Protein AF-A0A938JT23-F1 (afdb_monomer)

Structure (mmCIF, N/CA/C/O backbone):
data_AF-A0A938JT23-F1
#
_entry.id   AF-A0A938JT23-F1
#
loop_
_atom_site.group_PDB
_atom_site.id
_atom_site.type_symbol
_atom_site.label_atom_id
_atom_site.label_alt_id
_atom_site.label_comp_id
_atom_site.label_asym_id
_atom_site.label_entity_id
_atom_site.label_seq_id
_atom_site.pdbx_PDB_ins_code
_atom_site.Cartn_x
_atom_site.Cartn_y
_atom_site.Cartn_z
_atom_site.occupancy
_atom_site.B_iso_or_equiv
_atom_site.auth_seq_id
_atom_site.auth_comp_id
_atom_site.auth_asym_id
_atom_site.auth_atom_id
_atom_site.pdbx_PDB_model_num
ATOM 1 N N . MET A 1 1 ? 16.462 3.794 1.450 1.00 53.19 1 MET A N 1
ATOM 2 C CA . MET A 1 1 ? 15.867 3.177 0.249 1.00 53.19 1 MET A CA 1
ATOM 3 C C . MET A 1 1 ? 14.558 2.512 0.637 1.00 53.19 1 MET A C 1
ATOM 5 O O . MET A 1 1 ? 14.543 1.811 1.646 1.00 53.19 1 MET A O 1
ATOM 9 N N . ARG A 1 2 ? 13.463 2.790 -0.079 1.00 72.38 2 ARG A N 1
ATOM 10 C CA . ARG A 1 2 ? 12.157 2.134 0.145 1.00 72.38 2 ARG A CA 1
ATOM 11 C C . ARG A 1 2 ? 12.205 0.693 -0.399 1.00 72.38 2 ARG A C 1
ATOM 13 O O . ARG A 1 2 ? 13.008 0.416 -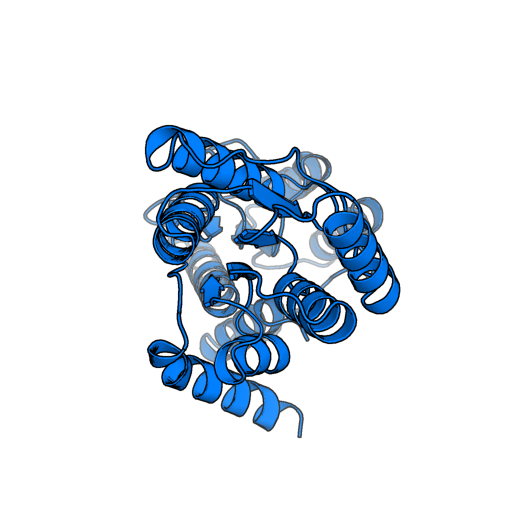1.285 1.00 72.38 2 ARG A O 1
ATOM 20 N N . LEU A 1 3 ? 11.354 -0.214 0.094 1.00 80.12 3 LEU A N 1
ATOM 21 C CA . LEU A 1 3 ? 11.338 -1.625 -0.350 1.00 80.12 3 LEU A CA 1
ATOM 22 C C . LEU A 1 3 ? 11.145 -1.770 -1.870 1.00 80.12 3 LEU A C 1
ATOM 24 O O . LEU A 1 3 ? 11.779 -2.615 -2.490 1.00 80.12 3 LEU A O 1
ATOM 28 N N . TRP A 1 4 ? 10.347 -0.889 -2.470 1.00 87.19 4 TRP A N 1
ATOM 29 C CA . TRP A 1 4 ? 10.061 -0.854 -3.907 1.00 87.19 4 TRP A CA 1
ATOM 30 C C . TRP A 1 4 ? 11.321 -0.594 -4.742 1.00 87.19 4 TRP A C 1
ATOM 32 O O . TRP A 1 4 ? 11.638 -1.309 -5.686 1.00 87.19 4 TRP A O 1
ATOM 42 N N . GLN A 1 5 ? 12.091 0.414 -4.325 1.00 89.81 5 GLN A N 1
ATOM 43 C CA . GLN A 1 5 ? 13.367 0.790 -4.932 1.00 89.81 5 GLN A CA 1
ATOM 44 C C . GLN A 1 5 ? 14.392 -0.342 -4.821 1.00 89.81 5 GLN A C 1
ATOM 46 O O . GLN A 1 5 ? 15.149 -0.583 -5.756 1.00 89.81 5 GLN A O 1
ATOM 51 N N . GLN A 1 6 ? 14.401 -1.047 -3.686 1.00 88.19 6 GLN A N 1
ATOM 52 C CA . GLN A 1 6 ? 15.286 -2.188 -3.485 1.00 88.19 6 GLN A CA 1
ATOM 53 C C . GLN A 1 6 ? 14.918 -3.354 -4.414 1.00 88.19 6 GLN A C 1
ATOM 55 O O . GLN A 1 6 ? 15.809 -3.890 -5.060 1.00 88.19 6 GLN A O 1
ATOM 60 N N . GLY A 1 7 ? 13.629 -3.696 -4.537 1.00 91.94 7 GLY A N 1
ATOM 61 C CA . GLY A 1 7 ? 13.166 -4.742 -5.458 1.00 91.94 7 GLY A CA 1
ATOM 62 C C . GLY A 1 7 ? 13.536 -4.443 -6.912 1.00 91.94 7 GLY A C 1
ATOM 63 O O . GLY A 1 7 ? 14.066 -5.307 -7.606 1.00 91.94 7 GLY A O 1
ATOM 64 N N . PHE A 1 8 ? 13.361 -3.188 -7.338 1.00 96.00 8 PHE A N 1
ATOM 65 C CA . PHE A 1 8 ? 13.799 -2.718 -8.654 1.00 96.00 8 PHE A CA 1
ATOM 66 C C . PHE A 1 8 ? 15.309 -2.922 -8.876 1.00 96.00 8 PHE A C 1
ATOM 68 O O . PHE A 1 8 ? 15.713 -3.546 -9.858 1.00 96.00 8 PHE A O 1
ATOM 75 N N . LEU A 1 9 ? 16.150 -2.422 -7.963 1.00 94.25 9 LEU A N 1
ATOM 76 C CA . LEU A 1 9 ? 17.608 -2.501 -8.110 1.00 94.25 9 LEU A CA 1
ATOM 77 C C . LEU A 1 9 ? 18.122 -3.940 -8.053 1.00 94.25 9 LEU A C 1
ATOM 79 O O . LEU A 1 9 ? 18.977 -4.316 -8.852 1.00 94.25 9 LEU A O 1
ATOM 83 N N . ASP A 1 10 ? 17.610 -4.747 -7.126 1.00 93.19 10 ASP A N 1
ATOM 84 C CA . ASP A 1 10 ? 18.042 -6.134 -6.970 1.00 93.19 10 ASP A CA 1
ATOM 85 C C . ASP A 1 10 ? 17.706 -6.957 -8.211 1.00 93.19 10 ASP A C 1
ATOM 87 O O . ASP A 1 10 ? 18.555 -7.716 -8.682 1.00 93.19 10 ASP A O 1
ATOM 91 N N . GLN A 1 11 ? 16.514 -6.765 -8.785 1.00 97.25 11 GLN A N 1
ATOM 92 C CA . GLN A 1 11 ? 16.144 -7.470 -10.007 1.00 97.25 11 GLN A CA 1
ATOM 93 C C . GLN A 1 11 ? 16.941 -6.987 -11.216 1.00 97.25 11 GLN A C 1
ATOM 95 O O . GLN A 1 11 ? 17.429 -7.810 -11.989 1.00 97.25 11 GLN A O 1
ATOM 100 N N . ALA A 1 12 ? 17.138 -5.675 -11.367 1.00 97.19 12 ALA A N 1
ATOM 101 C CA . ALA A 1 12 ? 17.944 -5.141 -12.461 1.00 97.19 12 ALA A CA 1
ATOM 102 C C . ALA A 1 12 ? 19.388 -5.676 -12.404 1.00 97.19 12 ALA A C 1
ATOM 104 O O . ALA A 1 12 ? 19.937 -6.120 -13.415 1.00 97.19 12 ALA A O 1
ATOM 105 N N . ASN A 1 13 ? 19.975 -5.732 -11.206 1.00 95.12 13 ASN A N 1
ATOM 106 C CA . ASN A 1 13 ? 21.294 -6.323 -10.989 1.00 95.12 13 ASN A CA 1
ATOM 107 C C . ASN A 1 13 ? 21.309 -7.829 -11.288 1.00 95.12 13 ASN A C 1
ATOM 109 O O . ASN A 1 13 ? 22.226 -8.309 -11.955 1.00 95.12 13 ASN A O 1
ATOM 113 N N . ALA A 1 14 ? 20.297 -8.576 -10.835 1.00 96.94 14 ALA A N 1
ATOM 114 C CA . ALA A 1 14 ? 20.190 -10.017 -11.071 1.00 96.94 14 ALA A CA 1
ATOM 115 C C . ALA A 1 14 ? 20.080 -10.367 -12.565 1.00 96.94 14 ALA A C 1
ATOM 117 O O . ALA A 1 14 ? 20.637 -11.374 -13.004 1.00 96.94 14 ALA A O 1
ATOM 118 N N . LEU A 1 15 ? 19.411 -9.519 -13.351 1.00 97.44 15 LEU A N 1
ATOM 119 C CA . LEU A 1 15 ? 19.297 -9.655 -14.807 1.00 97.44 15 LEU A CA 1
ATOM 120 C C . LEU A 1 15 ? 20.518 -9.112 -15.573 1.00 97.44 15 LEU A C 1
ATOM 122 O O . LEU A 1 15 ? 20.600 -9.275 -16.790 1.00 97.44 15 LEU A O 1
ATOM 126 N N . GLY A 1 16 ? 21.482 -8.496 -14.884 1.00 96.12 16 GLY A N 1
ATOM 127 C CA . GLY A 1 16 ? 22.732 -8.020 -15.478 1.00 96.12 16 GLY A CA 1
ATOM 128 C C . GLY A 1 16 ? 22.626 -6.682 -16.213 1.00 96.12 16 GLY A C 1
ATOM 129 O O . GLY A 1 16 ? 23.435 -6.420 -17.111 1.00 96.12 16 GLY A O 1
ATOM 130 N N . PHE A 1 17 ? 21.661 -5.826 -15.856 1.00 96.00 17 PHE A N 1
ATOM 131 C CA . PHE A 1 17 ? 21.623 -4.454 -16.366 1.00 96.00 17 PHE A CA 1
ATOM 132 C C . PHE A 1 17 ? 22.898 -3.704 -15.963 1.00 96.00 17 PHE A C 1
ATOM 134 O O . PHE A 1 17 ? 23.352 -3.772 -14.824 1.00 96.00 17 P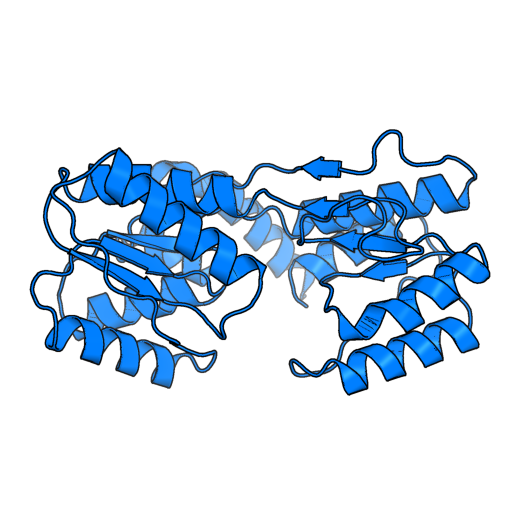HE A O 1
ATOM 141 N N . LYS A 1 18 ? 23.493 -2.978 -16.917 1.00 90.81 18 LYS A N 1
ATOM 142 C CA . LYS A 1 18 ? 24.726 -2.207 -16.678 1.00 90.81 18 LYS A CA 1
ATOM 143 C C . LYS A 1 18 ? 24.486 -0.975 -15.808 1.00 90.81 18 LYS A C 1
ATOM 145 O O . LYS A 1 18 ? 25.401 -0.532 -15.123 1.00 90.81 18 LYS A O 1
ATOM 150 N N . GLU A 1 19 ? 23.281 -0.423 -15.883 1.00 92.56 19 GLU A N 1
ATOM 151 C CA . GLU A 1 19 ? 22.845 0.748 -15.138 1.00 92.56 19 GLU A CA 1
ATOM 152 C C . GLU A 1 19 ? 21.356 0.606 -14.812 1.00 92.56 19 GLU A C 1
ATOM 154 O O . GLU A 1 19 ? 20.566 0.172 -15.651 1.00 92.56 19 GLU A O 1
ATOM 159 N N . ALA A 1 20 ? 20.989 0.963 -13.584 1.00 94.31 20 ALA A N 1
ATOM 160 C CA . ALA A 1 20 ? 19.616 1.046 -13.115 1.00 94.31 20 ALA A CA 1
ATOM 161 C C . ALA A 1 20 ? 19.510 2.262 -12.190 1.00 94.31 20 ALA A C 1
ATOM 163 O O . ALA A 1 20 ? 20.171 2.320 -11.152 1.00 94.31 20 ALA A O 1
ATOM 164 N N . THR A 1 21 ? 18.691 3.238 -12.577 1.00 93.25 21 THR A N 1
ATOM 165 C CA . THR A 1 21 ? 18.650 4.548 -11.918 1.00 93.25 21 THR A CA 1
ATOM 166 C C . THR A 1 21 ? 17.293 4.780 -11.281 1.00 93.25 21 THR A C 1
ATOM 168 O O . THR A 1 21 ? 16.256 4.640 -11.922 1.00 93.25 21 THR A O 1
ATOM 171 N N . ILE A 1 22 ? 17.305 5.179 -10.010 1.00 93.31 22 ILE A N 1
ATOM 172 C CA . ILE A 1 22 ? 16.114 5.662 -9.315 1.00 93.31 22 ILE A CA 1
ATOM 173 C C . ILE A 1 22 ? 16.057 7.177 -9.480 1.00 93.31 22 ILE A C 1
ATOM 175 O O . ILE A 1 22 ? 16.962 7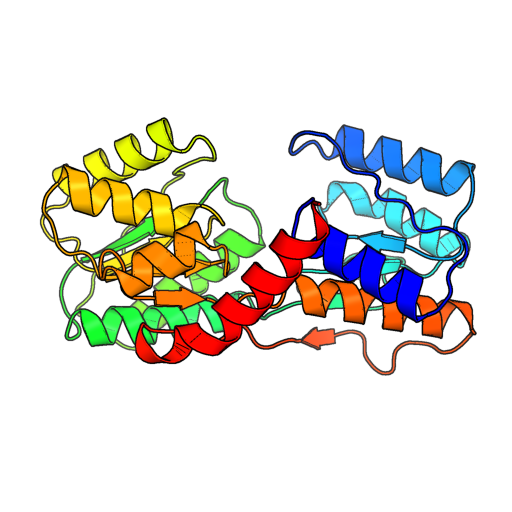.883 -9.038 1.00 93.31 22 ILE A O 1
ATOM 179 N N . ALA A 1 23 ? 14.961 7.675 -10.045 1.00 92.75 23 ALA A N 1
ATOM 180 C CA . ALA A 1 23 ? 14.626 9.091 -10.029 1.00 92.75 23 ALA A CA 1
ATOM 181 C C . ALA A 1 23 ? 13.311 9.280 -9.274 1.00 92.75 23 ALA A C 1
ATOM 183 O O . ALA A 1 23 ? 12.268 8.781 -9.684 1.00 92.75 23 ALA A O 1
ATOM 184 N N . SER A 1 24 ? 13.372 9.977 -8.145 1.00 90.69 24 SER A N 1
ATOM 185 C CA . SER A 1 24 ? 12.213 10.280 -7.312 1.00 90.69 24 SER A CA 1
ATOM 186 C C . SER A 1 24 ? 12.390 11.672 -6.722 1.00 90.69 24 SER A C 1
ATOM 188 O O . SER A 1 24 ? 13.511 12.007 -6.335 1.00 90.69 24 SER A O 1
ATOM 190 N N . PRO A 1 25 ? 11.320 12.472 -6.605 1.00 88.38 25 PRO A N 1
ATOM 191 C CA . PRO A 1 25 ? 11.349 13.631 -5.728 1.00 88.38 25 PRO A CA 1
ATOM 192 C C . PRO A 1 25 ? 11.541 13.191 -4.266 1.00 88.38 25 PRO A C 1
ATOM 194 O O . PRO A 1 25 ? 11.215 12.056 -3.897 1.00 88.38 25 PRO A O 1
ATOM 197 N N . ASP A 1 26 ? 12.058 14.101 -3.438 1.00 82.06 26 ASP A N 1
ATOM 198 C CA . ASP A 1 26 ? 12.247 13.875 -1.995 1.00 82.06 26 ASP A CA 1
ATOM 199 C C . ASP A 1 26 ? 10.908 13.813 -1.232 1.00 82.06 26 ASP A C 1
ATOM 201 O O . ASP A 1 26 ? 10.799 13.178 -0.183 1.00 82.06 26 ASP A O 1
ATOM 205 N N . GLU A 1 27 ? 9.875 14.448 -1.786 1.00 78.06 27 GLU A N 1
ATOM 206 C CA . GLU A 1 27 ? 8.510 14.537 -1.263 1.00 78.06 27 GLU A CA 1
ATOM 207 C C . GLU A 1 27 ? 7.486 14.207 -2.361 1.00 78.06 27 GLU A C 1
ATOM 209 O O . GLU A 1 27 ? 7.838 14.122 -3.537 1.00 78.06 27 GLU A O 1
ATOM 214 N N . ALA A 1 28 ? 6.217 14.009 -1.993 1.00 78.75 28 ALA A N 1
ATOM 215 C CA . ALA A 1 28 ? 5.151 13.753 -2.961 1.00 78.75 28 ALA A CA 1
ATOM 216 C C . ALA A 1 28 ? 4.891 15.000 -3.830 1.00 78.75 28 ALA A C 1
ATOM 218 O O . ALA A 1 28 ? 4.123 15.884 -3.460 1.00 78.75 28 ALA A O 1
ATOM 219 N N . ASP A 1 29 ? 5.556 15.066 -4.984 1.00 88.94 29 ASP A N 1
ATOM 220 C CA . ASP A 1 29 ? 5.485 16.180 -5.930 1.00 88.94 29 ASP A CA 1
ATOM 221 C C . ASP A 1 29 ? 5.499 15.651 -7.369 1.00 88.94 29 ASP A C 1
ATOM 223 O O . ASP A 1 29 ? 6.547 15.331 -7.941 1.00 88.94 29 ASP A O 1
ATOM 227 N N . TRP A 1 30 ? 4.310 15.579 -7.968 1.00 90.19 30 TRP A N 1
ATOM 228 C CA . TRP A 1 30 ? 4.130 15.083 -9.332 1.00 90.19 30 TRP A CA 1
ATOM 229 C C . TRP A 1 30 ? 4.719 16.012 -10.394 1.00 90.19 30 TRP A C 1
ATOM 231 O O . TRP A 1 30 ? 5.131 15.548 -11.452 1.00 90.19 30 TRP A O 1
ATOM 241 N N . THR A 1 31 ? 4.857 17.311 -10.111 1.00 93.81 31 THR A N 1
ATOM 242 C CA . THR A 1 31 ? 5.501 18.238 -11.056 1.00 93.81 31 THR A CA 1
ATOM 243 C C . THR A 1 31 ? 6.993 17.934 -11.155 1.00 93.81 31 THR A C 1
ATOM 245 O O . THR A 1 31 ? 7.544 17.854 -12.257 1.00 93.81 31 THR A O 1
ATOM 248 N N . LYS A 1 32 ? 7.651 17.707 -10.010 1.00 95.44 32 LYS A N 1
ATOM 249 C CA . LYS A 1 32 ? 9.050 17.259 -9.973 1.00 95.44 32 LYS A CA 1
ATOM 250 C C . LYS A 1 32 ? 9.208 15.861 -10.573 1.00 95.44 32 LYS A C 1
ATOM 252 O O . LYS A 1 32 ? 10.153 15.655 -11.330 1.00 95.44 32 LYS A O 1
ATOM 257 N N . ALA A 1 33 ? 8.296 14.927 -10.286 1.00 94.19 33 ALA A N 1
ATOM 258 C CA . ALA A 1 33 ? 8.322 13.582 -10.871 1.00 94.19 33 ALA A CA 1
ATOM 259 C C . ALA A 1 33 ? 8.268 13.628 -12.409 1.00 94.19 33 ALA A C 1
ATOM 261 O O . ALA A 1 33 ? 9.120 13.034 -13.073 1.00 94.19 33 ALA A O 1
ATOM 262 N N . ILE A 1 34 ? 7.359 14.431 -12.976 1.00 96.56 34 ILE A N 1
ATOM 263 C CA . ILE A 1 34 ? 7.264 14.639 -14.426 1.00 96.56 34 ILE A CA 1
ATOM 264 C C . ILE A 1 34 ? 8.565 15.228 -14.980 1.00 96.56 34 ILE A C 1
ATOM 266 O O . ILE A 1 34 ? 9.086 14.730 -15.974 1.00 96.56 34 ILE A O 1
ATOM 270 N N . ALA A 1 35 ? 9.137 16.250 -14.333 1.00 97.06 35 ALA A N 1
ATOM 271 C CA . ALA A 1 35 ? 10.390 16.859 -14.785 1.00 97.06 35 ALA A CA 1
ATOM 272 C C . ALA A 1 35 ? 11.572 15.870 -14.778 1.00 97.06 35 ALA A C 1
ATOM 274 O O . ALA A 1 35 ? 12.377 15.860 -15.713 1.00 97.06 35 ALA A O 1
ATOM 275 N N . LEU A 1 36 ? 11.664 15.014 -13.755 1.00 96.50 36 LEU A N 1
ATOM 276 C CA . LEU A 1 36 ? 12.654 13.936 -13.690 1.00 96.50 36 LEU A CA 1
ATOM 277 C C . LEU A 1 36 ? 12.456 12.928 -14.830 1.00 96.50 36 LEU A C 1
ATOM 279 O O . L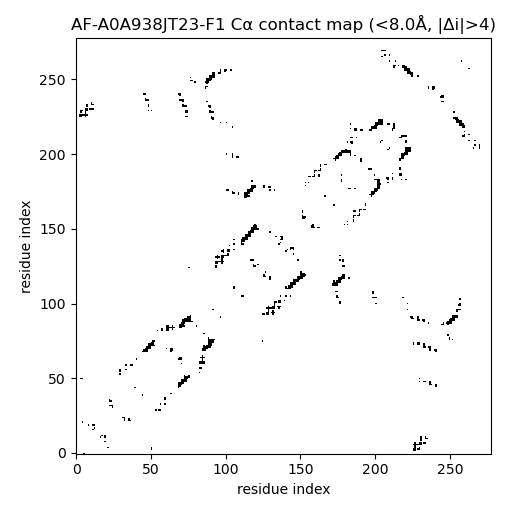EU A 1 36 ? 13.426 12.540 -15.482 1.00 96.50 36 LEU A O 1
ATOM 283 N N . GLY A 1 37 ? 11.208 12.550 -15.110 1.00 96.38 37 GLY A N 1
ATOM 284 C CA . GLY A 1 37 ? 10.872 11.658 -16.215 1.00 96.38 37 GLY A CA 1
ATOM 285 C C . GLY A 1 37 ? 11.176 12.250 -17.595 1.00 96.38 37 GLY A C 1
ATOM 286 O O . GLY A 1 37 ? 11.726 11.552 -18.444 1.00 96.38 37 GLY A O 1
ATOM 287 N N . GLU A 1 38 ? 10.903 13.539 -17.822 1.00 97.62 38 GLU A N 1
ATOM 288 C CA . GLU A 1 38 ? 11.286 14.235 -19.064 1.00 97.62 38 GLU A CA 1
ATOM 289 C C . GLU A 1 38 ? 12.810 14.250 -19.246 1.00 97.62 38 GLU A C 1
ATOM 291 O O . GLU A 1 38 ? 13.305 14.060 -20.359 1.00 97.62 38 GLU A O 1
ATOM 296 N N . ASN A 1 39 ? 13.568 14.421 -18.157 1.00 97.25 39 ASN A N 1
ATOM 297 C CA . ASN A 1 39 ? 15.023 14.336 -18.206 1.00 97.25 39 ASN A CA 1
ATOM 298 C C . ASN A 1 39 ? 15.495 12.921 -18.577 1.00 97.25 39 ASN A C 1
ATOM 300 O O . ASN A 1 39 ? 16.320 12.789 -19.476 1.00 97.25 39 ASN A O 1
ATOM 304 N N . ILE A 1 4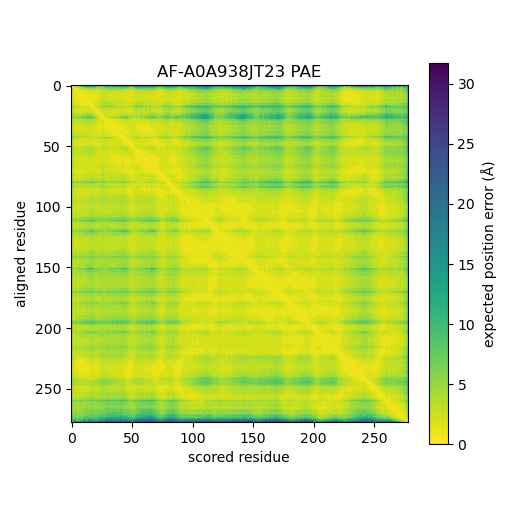0 ? 14.925 11.870 -17.972 1.00 96.38 40 ILE A N 1
ATOM 305 C CA . ILE A 1 40 ? 15.217 10.470 -18.339 1.00 96.38 40 ILE A CA 1
ATOM 306 C C . ILE A 1 40 ? 14.899 10.213 -19.818 1.00 96.38 40 ILE A C 1
ATOM 308 O O . ILE A 1 40 ? 15.696 9.617 -20.540 1.00 96.38 40 ILE A O 1
ATOM 312 N N . LEU A 1 41 ? 13.754 10.697 -20.304 1.00 96.50 41 LEU A N 1
ATOM 313 C CA . LEU A 1 41 ? 13.352 10.559 -21.704 1.00 96.50 41 LEU A CA 1
ATOM 314 C C . LEU A 1 41 ? 14.314 11.274 -22.672 1.00 96.50 41 LEU A C 1
ATOM 316 O O . LEU A 1 41 ? 14.455 10.855 -23.830 1.00 96.50 41 LEU A O 1
ATOM 320 N N . ALA A 1 42 ? 14.927 12.373 -22.226 1.00 96.94 42 ALA A N 1
ATOM 321 C CA . ALA A 1 42 ? 15.904 13.145 -22.985 1.00 96.94 42 ALA A CA 1
ATOM 322 C C . ALA A 1 42 ? 17.298 12.499 -22.977 1.00 96.94 42 ALA A C 1
ATOM 324 O O . ALA A 1 42 ? 17.955 12.489 -24.018 1.00 96.94 42 ALA A O 1
ATOM 325 N N . THR A 1 43 ? 17.737 11.944 -21.842 1.00 94.44 43 THR A N 1
ATOM 326 C CA . THR A 1 43 ? 19.033 11.252 -21.716 1.00 94.44 43 THR A CA 1
ATOM 327 C C . THR A 1 43 ? 19.012 9.833 -22.279 1.00 94.44 43 THR A C 1
ATOM 329 O O . THR A 1 43 ? 20.059 9.319 -22.660 1.00 94.44 43 THR A O 1
ATOM 332 N N . GLY A 1 44 ? 17.826 9.232 -22.388 1.00 93.19 44 GLY A N 1
ATOM 333 C CA . GLY A 1 44 ? 17.611 7.881 -22.893 1.00 93.19 44 GLY A CA 1
ATOM 334 C C . GLY A 1 44 ? 17.525 6.840 -21.776 1.00 93.19 44 GLY A C 1
ATOM 335 O O . GLY A 1 44 ? 18.214 6.929 -20.765 1.00 93.19 44 GLY A O 1
ATOM 336 N N . THR A 1 45 ? 16.660 5.849 -21.986 1.00 96.50 45 THR A N 1
ATOM 337 C CA . THR A 1 45 ? 16.557 4.610 -21.206 1.00 96.50 45 THR A CA 1
ATOM 338 C C . THR A 1 45 ? 15.986 3.525 -22.115 1.00 96.50 45 THR A C 1
ATOM 340 O O . THR A 1 45 ? 15.228 3.836 -23.038 1.00 96.50 45 THR A O 1
ATOM 343 N N . ASP A 1 46 ? 16.323 2.267 -21.848 1.00 97.00 46 ASP A N 1
ATOM 344 C CA . ASP A 1 46 ? 15.766 1.122 -22.573 1.00 97.00 46 ASP A CA 1
ATOM 345 C C . ASP A 1 46 ? 14.376 0.732 -22.050 1.00 97.00 46 ASP A C 1
ATOM 347 O O . ASP A 1 46 ? 13.592 0.124 -22.769 1.00 97.00 46 ASP A O 1
ATOM 351 N N . GLY A 1 47 ? 14.038 1.107 -20.814 1.00 97.12 47 GLY A N 1
ATOM 352 C CA . GLY A 1 47 ? 12.761 0.777 -20.187 1.00 97.12 47 GLY A CA 1
ATOM 353 C C . GLY A 1 47 ? 12.453 1.639 -18.967 1.00 97.12 47 GLY A C 1
ATOM 354 O O . GLY A 1 47 ? 13.327 2.333 -18.440 1.00 97.12 47 GLY A O 1
ATOM 355 N N . LEU A 1 48 ? 11.194 1.612 -18.529 1.00 97.50 48 LEU A N 1
ATOM 356 C CA . LEU A 1 48 ? 10.700 2.420 -17.417 1.00 97.50 48 LEU A CA 1
ATOM 357 C C . LEU A 1 48 ? 9.852 1.577 -16.457 1.00 97.50 48 LEU A C 1
ATOM 359 O O . LEU A 1 48 ? 8.867 0.961 -16.859 1.00 97.50 48 LEU A O 1
ATOM 363 N N . VAL A 1 49 ? 10.197 1.612 -15.170 1.00 97.62 49 VAL A N 1
ATOM 364 C CA . VAL A 1 49 ? 9.321 1.151 -14.086 1.00 97.62 49 VAL A CA 1
ATOM 365 C C . VAL A 1 49 ? 8.834 2.375 -13.319 1.00 97.62 49 VAL A C 1
ATOM 367 O O . VAL A 1 49 ? 9.634 3.127 -12.764 1.00 97.62 49 VAL A O 1
ATOM 370 N N . LEU A 1 50 ? 7.521 2.574 -13.294 1.00 95.56 50 LEU A N 1
ATOM 371 C CA . LEU A 1 50 ? 6.855 3.610 -12.507 1.00 95.56 50 LEU A CA 1
ATOM 372 C C . LEU A 1 50 ? 6.447 2.992 -11.173 1.00 95.56 50 LEU A C 1
ATOM 374 O O . LEU A 1 50 ? 5.594 2.111 -11.153 1.00 95.56 50 LEU A O 1
ATOM 378 N N . GLY A 1 51 ? 7.050 3.417 -10.061 1.00 91.94 51 GLY A N 1
ATOM 379 C CA . GLY A 1 51 ? 6.738 2.813 -8.758 1.00 91.94 51 GLY A CA 1
ATOM 380 C C . GLY A 1 51 ? 5.359 3.179 -8.199 1.00 91.94 51 GLY A C 1
ATOM 381 O O . GLY A 1 51 ? 4.820 2.483 -7.349 1.00 91.94 51 GLY A O 1
ATOM 382 N N . PHE A 1 52 ? 4.792 4.276 -8.686 1.00 89.69 52 PHE A N 1
ATOM 383 C CA . PHE A 1 52 ? 3.411 4.706 -8.497 1.00 89.69 52 PHE A CA 1
ATOM 384 C C . PHE A 1 52 ? 3.016 5.499 -9.748 1.00 89.69 52 PHE A C 1
ATOM 386 O O . PHE A 1 52 ? 3.891 5.819 -10.557 1.00 89.69 52 PHE A O 1
ATOM 393 N N . VAL A 1 53 ? 1.736 5.834 -9.911 1.00 91.50 53 VAL A N 1
ATOM 394 C CA . VAL A 1 53 ? 1.303 6.689 -11.020 1.00 91.50 53 VAL A CA 1
ATOM 395 C C . VAL A 1 53 ? 0.205 7.668 -10.612 1.00 91.50 53 VAL A C 1
ATOM 397 O O . VAL A 1 53 ? -0.703 7.320 -9.855 1.00 91.50 53 VAL A O 1
ATOM 400 N N . ASP A 1 54 ? 0.270 8.881 -11.156 1.00 90.44 54 ASP A N 1
ATOM 401 C CA . ASP A 1 54 ? -0.759 9.916 -11.047 1.00 90.44 54 ASP A CA 1
ATOM 402 C C . ASP A 1 54 ? -1.331 10.287 -12.430 1.00 90.44 54 ASP A C 1
ATOM 404 O O . ASP A 1 54 ? -0.617 10.238 -13.435 1.00 90.44 54 ASP A O 1
ATOM 408 N N . PRO A 1 55 ? -2.625 10.648 -12.557 1.00 91.69 55 PRO A N 1
ATOM 409 C CA . PRO A 1 55 ? -3.208 11.041 -13.840 1.00 91.69 55 PRO A CA 1
ATOM 410 C C . PRO A 1 55 ? -2.476 12.171 -14.581 1.00 91.69 55 PRO A C 1
ATOM 412 O O . PRO A 1 55 ? -2.579 12.236 -15.808 1.00 91.69 55 PRO A O 1
ATOM 415 N N . SER A 1 56 ? -1.743 13.038 -13.877 1.00 93.62 56 SER A N 1
ATOM 416 C CA . SER A 1 56 ? -0.925 14.100 -14.479 1.00 93.62 56 SER A CA 1
ATOM 417 C C . SER A 1 56 ? 0.263 13.577 -15.299 1.00 93.62 56 SER A C 1
ATOM 419 O O . SER A 1 56 ? 0.737 14.275 -16.193 1.00 93.62 56 SER A O 1
ATOM 421 N N . GLU A 1 57 ? 0.705 12.337 -15.079 1.00 94.56 57 GLU A N 1
ATOM 422 C CA . GLU A 1 57 ? 1.855 11.739 -15.772 1.00 94.56 57 GLU A CA 1
ATOM 423 C C . GLU A 1 57 ? 1.489 11.113 -17.130 1.00 94.56 57 GLU A C 1
ATOM 425 O O . GLU A 1 57 ? 2.370 10.665 -17.866 1.00 94.56 57 GLU A O 1
ATOM 430 N N . LYS A 1 58 ? 0.202 11.094 -17.512 1.00 96.19 58 LYS A N 1
ATOM 431 C CA . LYS A 1 58 ? -0.283 10.436 -18.744 1.00 96.19 58 LYS A CA 1
ATOM 432 C C . LYS A 1 58 ? 0.448 10.882 -20.007 1.00 96.19 58 LYS A C 1
ATOM 434 O O . LYS A 1 58 ? 0.820 10.038 -20.821 1.00 96.19 58 LYS A O 1
ATOM 439 N N . ASP A 1 59 ? 0.668 12.185 -20.164 1.00 97.06 59 ASP A N 1
ATOM 440 C CA . ASP A 1 59 ? 1.343 12.727 -21.346 1.00 97.06 59 ASP A CA 1
ATOM 441 C C . ASP A 1 59 ? 2.821 12.330 -21.388 1.00 97.06 59 ASP A C 1
ATOM 443 O O . ASP A 1 59 ? 3.338 11.985 -22.451 1.00 97.06 59 ASP A O 1
ATOM 447 N N . LEU A 1 60 ? 3.497 12.323 -20.235 1.00 97.50 60 LEU A N 1
ATOM 448 C CA . LEU A 1 60 ? 4.880 11.868 -20.122 1.00 97.50 60 LEU A CA 1
ATOM 449 C C . LEU A 1 60 ? 4.995 10.387 -20.501 1.00 97.50 60 LEU A C 1
ATOM 451 O O . LEU A 1 60 ? 5.810 10.027 -21.351 1.00 97.50 60 LEU A O 1
ATOM 455 N N . ILE A 1 61 ? 4.152 9.536 -19.913 1.00 97.75 61 ILE A N 1
ATOM 456 C CA . ILE A 1 61 ? 4.166 8.087 -20.159 1.00 97.75 61 ILE A CA 1
ATOM 457 C C . ILE A 1 61 ? 3.881 7.787 -21.634 1.00 97.75 61 ILE A C 1
ATOM 459 O O . ILE A 1 61 ? 4.564 6.962 -22.249 1.00 97.75 61 ILE A O 1
ATOM 463 N N . LYS A 1 62 ? 2.955 8.534 -22.248 1.00 97.81 62 LYS A N 1
ATOM 464 C CA . LYS A 1 62 ? 2.691 8.431 -23.684 1.00 97.81 62 LYS A CA 1
ATOM 465 C C . LYS A 1 62 ? 3.943 8.713 -24.514 1.00 97.81 62 LYS A C 1
ATOM 467 O O . LYS A 1 62 ? 4.194 7.987 -25.471 1.00 97.81 62 LYS A O 1
ATOM 472 N N . LYS A 1 63 ? 4.748 9.723 -24.164 1.00 98.19 63 LYS A N 1
ATOM 473 C CA . LYS A 1 63 ? 5.986 10.034 -24.902 1.00 98.19 63 LYS A CA 1
ATOM 474 C C . LYS A 1 63 ? 7.016 8.901 -24.838 1.00 98.19 63 LYS A C 1
ATOM 476 O O . LYS A 1 63 ? 7.710 8.682 -25.828 1.00 98.19 63 LYS A O 1
ATOM 481 N N . PHE A 1 64 ? 7.120 8.182 -23.716 1.00 98.00 64 PHE A N 1
ATOM 482 C CA . PHE A 1 64 ? 7.948 6.970 -23.638 1.00 98.00 64 PHE A CA 1
ATOM 483 C C . PHE A 1 64 ? 7.438 5.900 -24.610 1.00 98.00 64 PHE A C 1
ATOM 485 O O . PHE A 1 64 ? 8.208 5.404 -25.436 1.00 98.00 64 PHE A O 1
ATOM 492 N N . GLY A 1 65 ? 6.129 5.632 -24.590 1.00 96.94 65 GLY A N 1
ATOM 493 C CA . GLY A 1 65 ? 5.488 4.692 -25.511 1.00 96.94 65 GLY A CA 1
ATOM 494 C C . GLY A 1 65 ? 5.657 5.069 -26.989 1.00 96.94 65 GLY A C 1
ATOM 495 O O . GLY A 1 65 ? 5.985 4.210 -27.803 1.00 96.94 65 GLY A O 1
ATOM 496 N N . ASP A 1 66 ? 5.521 6.352 -27.341 1.00 97.56 66 ASP A N 1
ATOM 497 C CA . ASP A 1 66 ? 5.715 6.859 -28.711 1.00 97.56 66 ASP A CA 1
ATOM 498 C C . ASP A 1 66 ? 7.161 6.668 -29.214 1.00 97.56 66 ASP A C 1
ATOM 500 O O . ASP A 1 66 ? 7.391 6.575 -30.421 1.00 97.56 66 ASP A O 1
ATOM 504 N N . LYS A 1 67 ? 8.142 6.593 -28.302 1.00 97.56 67 LYS A N 1
ATOM 505 C CA . LYS A 1 67 ? 9.542 6.251 -28.609 1.00 97.56 67 LYS A CA 1
ATOM 506 C C . LYS A 1 67 ? 9.822 4.743 -28.597 1.00 97.56 67 LYS A C 1
ATOM 508 O O . LYS A 1 67 ? 10.961 4.350 -28.832 1.00 97.56 67 LYS A O 1
ATOM 513 N N . GLY A 1 68 ? 8.818 3.908 -28.332 1.00 96.62 68 GLY A N 1
ATOM 514 C CA . GLY A 1 68 ? 8.978 2.459 -28.214 1.00 96.62 68 GLY A CA 1
ATOM 515 C C . GLY A 1 68 ? 9.654 2.012 -26.916 1.00 96.62 68 GLY A C 1
ATOM 516 O O . GLY A 1 68 ? 10.145 0.889 -26.862 1.00 96.62 68 GLY A O 1
ATOM 517 N N . ILE A 1 69 ? 9.694 2.865 -25.885 1.00 98.12 69 ILE A N 1
ATOM 518 C CA . ILE A 1 69 ? 10.256 2.512 -24.577 1.00 98.12 69 ILE A CA 1
ATOM 519 C C . ILE A 1 69 ? 9.152 1.846 -23.739 1.00 98.12 69 ILE A C 1
ATOM 521 O O . ILE A 1 69 ? 8.151 2.505 -23.438 1.00 98.12 69 ILE A O 1
ATOM 525 N N . PRO A 1 70 ? 9.294 0.563 -23.356 1.00 97.81 70 PRO A N 1
ATOM 526 C CA . PRO A 1 70 ? 8.303 -0.128 -22.543 1.00 97.81 70 PRO A CA 1
ATOM 527 C C . PRO A 1 70 ? 8.215 0.467 -21.134 1.00 97.81 70 PRO A C 1
ATOM 529 O O . PRO A 1 70 ? 9.234 0.646 -20.461 1.00 97.81 70 PRO A O 1
ATOM 532 N N . ALA A 1 71 ? 6.988 0.724 -20.676 1.00 97.94 71 ALA A N 1
ATOM 533 C CA . ALA A 1 71 ? 6.703 1.207 -19.330 1.00 97.94 71 ALA A CA 1
ATOM 534 C C . ALA A 1 71 ? 5.792 0.237 -18.563 1.00 97.94 71 ALA A C 1
ATOM 536 O O . ALA A 1 71 ? 4.728 -0.143 -19.058 1.00 97.94 71 ALA A O 1
ATOM 537 N N . VAL A 1 72 ? 6.183 -0.132 -17.344 1.00 98.38 72 VAL A N 1
ATOM 538 C CA . VAL A 1 72 ? 5.372 -0.948 -16.425 1.00 98.38 72 VAL A CA 1
ATOM 539 C C . VAL A 1 72 ? 5.120 -0.171 -15.142 1.00 98.38 72 VAL A C 1
ATOM 541 O O . VAL A 1 72 ? 6.019 0.491 -14.623 1.00 98.38 72 VAL A O 1
ATOM 544 N N . VAL A 1 73 ? 3.892 -0.245 -14.634 1.00 97.44 73 VAL A N 1
ATOM 545 C CA . VAL A 1 73 ? 3.500 0.402 -13.375 1.00 97.44 73 VAL A CA 1
ATOM 546 C C . VAL A 1 73 ? 3.510 -0.620 -12.240 1.00 97.44 73 VAL A C 1
ATOM 548 O O . VAL A 1 73 ? 2.879 -1.669 -12.336 1.00 97.44 73 VAL A O 1
ATOM 551 N N . GLY A 1 74 ? 4.233 -0.316 -11.169 1.00 95.81 74 GLY A N 1
ATOM 552 C CA . GLY A 1 74 ? 4.192 -1.040 -9.905 1.00 95.81 74 GLY A CA 1
ATOM 553 C C . GLY A 1 74 ? 3.087 -0.514 -8.987 1.00 95.81 74 GLY A C 1
ATOM 554 O O . GLY A 1 74 ? 2.643 0.626 -9.132 1.00 95.81 74 GLY A O 1
ATOM 555 N N . HIS A 1 75 ? 2.674 -1.333 -8.017 1.00 93.88 75 HIS A N 1
ATOM 556 C CA . HIS A 1 75 ? 1.860 -0.963 -6.848 1.00 93.88 75 HIS A CA 1
ATOM 557 C C . HIS A 1 75 ? 0.402 -0.525 -7.102 1.00 93.88 75 HIS A C 1
ATOM 559 O O . HIS A 1 75 ? -0.436 -0.613 -6.205 1.00 93.88 75 HIS A O 1
ATOM 565 N N . VAL A 1 76 ? 0.060 -0.083 -8.313 1.00 94.31 76 VAL A N 1
ATOM 566 C CA . VAL A 1 76 ? -1.275 0.414 -8.672 1.00 94.31 76 VAL A CA 1
ATOM 567 C C . VAL A 1 76 ? -1.908 -0.492 -9.728 1.00 94.31 76 VAL A C 1
ATOM 569 O O . VAL A 1 76 ? -1.348 -0.685 -10.806 1.00 94.31 76 VAL A O 1
ATOM 572 N N . GLN A 1 77 ? -3.100 -1.029 -9.445 1.00 94.94 77 GLN A N 1
ATOM 573 C CA . GLN A 1 77 ? -3.902 -1.727 -10.456 1.00 94.94 77 GLN A CA 1
ATOM 574 C C . GLN A 1 77 ? -4.462 -0.723 -11.466 1.00 94.94 77 GLN A C 1
ATOM 576 O O . GLN A 1 77 ? -5.073 0.274 -11.081 1.00 94.94 77 GLN A O 1
ATOM 581 N N . LEU A 1 78 ? -4.310 -1.022 -12.755 1.00 95.12 78 LEU A N 1
ATOM 582 C CA . LEU A 1 78 ? -4.743 -0.153 -13.849 1.00 95.12 78 LEU A CA 1
ATOM 583 C C . LEU A 1 78 ? -5.717 -0.862 -14.782 1.00 95.12 78 LEU A C 1
ATOM 585 O O . LEU A 1 78 ? -5.731 -2.090 -14.894 1.00 95.12 78 LEU A O 1
ATOM 589 N N . LYS A 1 79 ? -6.492 -0.080 -15.533 1.00 94.06 79 LYS A N 1
ATOM 590 C CA . LYS A 1 79 ? -7.233 -0.588 -16.693 1.00 94.06 79 LYS A CA 1
ATOM 591 C C . LYS A 1 79 ? -6.389 -0.467 -17.968 1.00 94.06 79 LYS A C 1
ATOM 593 O O . LYS A 1 79 ? -5.623 0.489 -18.110 1.00 94.06 79 LYS A O 1
ATOM 598 N N . PRO A 1 80 ? -6.573 -1.369 -18.949 1.00 90.94 80 PRO A N 1
ATOM 599 C CA . PRO A 1 80 ? -5.969 -1.198 -20.265 1.00 90.94 80 PRO A CA 1
ATOM 600 C C . PRO A 1 80 ? -6.298 0.179 -20.859 1.00 90.94 80 PRO A C 1
ATOM 602 O O . PRO A 1 80 ? -7.444 0.629 -20.796 1.00 90.94 80 PRO A O 1
ATOM 605 N N . ASN A 1 81 ? -5.299 0.831 -21.459 1.00 88.56 81 ASN A N 1
ATOM 606 C CA . ASN A 1 81 ? -5.375 2.174 -22.057 1.00 88.56 81 ASN A CA 1
ATOM 607 C C . ASN A 1 81 ? -5.662 3.337 -21.088 1.00 88.56 81 ASN A C 1
ATOM 609 O O . ASN A 1 81 ? -5.843 4.466 -21.543 1.00 88.56 81 ASN A O 1
ATOM 613 N N . GLU A 1 82 ? -5.684 3.108 -19.773 1.00 94.75 82 GLU A N 1
ATOM 614 C CA . GLU A 1 82 ? -5.834 4.192 -18.795 1.00 94.75 82 GLU A CA 1
ATOM 615 C C . GLU A 1 82 ? -4.649 5.170 -18.833 1.00 94.75 82 GLU A C 1
ATOM 617 O O . GLU A 1 82 ? -4.844 6.389 -18.738 1.00 94.75 82 GLU A O 1
ATOM 622 N N . TYR A 1 83 ? -3.454 4.616 -19.055 1.00 95.88 83 TYR A N 1
ATOM 623 C CA . TYR A 1 83 ? -2.189 5.309 -19.280 1.00 95.88 83 TYR A CA 1
ATOM 624 C C . TYR A 1 83 ? -1.582 4.835 -20.611 1.00 95.88 83 TYR A C 1
ATOM 626 O O . TYR A 1 83 ? -1.009 3.744 -20.672 1.00 95.88 83 TYR A O 1
ATOM 634 N N . PRO A 1 84 ? -1.728 5.608 -21.703 1.00 94.06 84 PRO A N 1
ATOM 635 C CA . PRO A 1 84 ? -1.153 5.251 -22.997 1.00 94.06 84 PRO A CA 1
ATOM 636 C C . PRO A 1 84 ? 0.369 5.095 -22.899 1.00 94.06 84 PRO A C 1
ATOM 638 O O . PRO A 1 84 ? 1.039 6.000 -22.420 1.00 94.06 84 PRO A O 1
ATOM 641 N N . GLY A 1 85 ? 0.910 3.964 -23.357 1.00 93.50 85 GLY A N 1
ATOM 642 C CA . GLY A 1 85 ? 2.342 3.641 -23.264 1.00 93.50 85 GLY A CA 1
ATOM 643 C C . GLY A 1 85 ? 2.701 2.663 -22.141 1.00 93.50 85 GLY A C 1
ATOM 644 O O . GLY A 1 85 ? 3.762 2.046 -22.203 1.00 93.50 85 GLY A O 1
ATOM 645 N N . VAL A 1 86 ? 1.806 2.445 -21.169 1.00 97.81 86 VAL A N 1
ATOM 646 C CA . VAL A 1 86 ? 1.961 1.363 -20.186 1.00 97.81 86 VAL A CA 1
ATOM 647 C C . VAL A 1 86 ? 1.619 0.028 -20.837 1.00 97.81 86 VAL A C 1
ATOM 649 O O . VAL A 1 86 ? 0.534 -0.132 -21.400 1.00 97.81 86 VAL A O 1
ATOM 652 N N . ILE A 1 87 ? 2.534 -0.936 -20.746 1.00 97.56 87 ILE A N 1
ATOM 653 C CA . ILE A 1 87 ? 2.378 -2.267 -21.356 1.00 97.56 87 ILE A CA 1
ATOM 654 C C . ILE A 1 87 ? 1.812 -3.307 -20.383 1.00 97.56 87 ILE A C 1
ATOM 656 O O . ILE A 1 87 ? 1.200 -4.277 -20.821 1.00 97.56 87 ILE A O 1
ATOM 660 N N . ALA A 1 88 ? 1.999 -3.101 -19.080 1.00 98.25 88 ALA A N 1
ATOM 661 C CA . ALA A 1 88 ? 1.472 -3.939 -18.009 1.00 98.25 88 ALA A CA 1
ATOM 662 C C . ALA A 1 88 ? 1.554 -3.205 -16.661 1.00 98.25 88 ALA A C 1
ATOM 664 O O . ALA A 1 88 ? 2.234 -2.182 -16.539 1.00 98.25 88 ALA A O 1
ATOM 665 N N . TYR A 1 89 ? 0.909 -3.762 -15.640 1.00 98.12 89 TYR A N 1
ATOM 666 C CA . TYR A 1 89 ? 1.166 -3.425 -14.244 1.00 98.12 89 TYR A CA 1
ATOM 667 C C . TYR A 1 89 ? 1.552 -4.673 -13.437 1.00 98.12 89 TYR A C 1
ATOM 669 O O . TYR A 1 89 ? 1.213 -5.794 -13.830 1.00 98.12 89 TYR A O 1
ATOM 677 N N . ALA A 1 90 ? 2.219 -4.459 -12.301 1.00 98.06 90 ALA A N 1
ATOM 678 C CA . ALA A 1 90 ? 2.460 -5.448 -11.251 1.00 98.06 90 ALA A CA 1
ATOM 679 C C . ALA A 1 90 ? 2.054 -4.854 -9.890 1.00 98.06 90 ALA A C 1
ATOM 681 O O . ALA A 1 90 ? 2.682 -3.909 -9.414 1.00 98.06 90 ALA A O 1
ATOM 682 N N . ALA A 1 91 ? 0.973 -5.351 -9.288 1.00 96.81 91 ALA A N 1
ATOM 683 C CA . ALA A 1 91 ? 0.376 -4.733 -8.099 1.00 96.81 91 ALA A CA 1
ATOM 684 C C . ALA A 1 91 ? -0.454 -5.728 -7.281 1.00 96.81 91 ALA A C 1
ATOM 686 O O . ALA A 1 91 ? -0.926 -6.729 -7.807 1.00 96.81 91 ALA A O 1
ATOM 687 N N . PHE A 1 92 ? -0.720 -5.439 -6.014 1.00 95.56 92 PHE A N 1
ATOM 688 C CA . PHE A 1 92 ? -1.737 -6.133 -5.238 1.00 95.56 92 PHE A CA 1
ATOM 689 C C . PHE A 1 92 ? -3.129 -5.544 -5.481 1.00 95.56 92 PHE A C 1
ATOM 691 O O . PHE A 1 92 ? -3.304 -4.401 -5.902 1.00 95.56 92 PHE A O 1
ATOM 698 N N . SER A 1 93 ? -4.162 -6.310 -5.127 1.00 96.88 93 SER A N 1
ATOM 699 C CA . SER A 1 93 ? -5.535 -5.806 -5.136 1.00 96.88 93 SER A CA 1
ATOM 700 C C . SER A 1 93 ? -5.873 -5.048 -3.852 1.00 96.88 93 SER A C 1
ATOM 702 O O . SER A 1 93 ? -6.138 -5.652 -2.810 1.00 96.88 93 SER A O 1
ATOM 704 N N . ALA A 1 94 ? -5.934 -3.718 -3.946 1.00 96.56 94 ALA A N 1
ATOM 705 C CA . ALA A 1 94 ? -6.360 -2.823 -2.865 1.00 96.56 94 ALA A CA 1
ATOM 706 C C . ALA A 1 94 ? -7.732 -3.201 -2.290 1.00 96.56 94 ALA A C 1
ATOM 708 O O . ALA A 1 94 ? -7.927 -3.236 -1.073 1.00 96.56 94 ALA A O 1
ATOM 709 N N . SER A 1 95 ? -8.673 -3.571 -3.162 1.00 97.19 95 SER A N 1
ATOM 710 C CA . SER A 1 95 ? -9.993 -4.027 -2.731 1.00 97.19 95 SER A CA 1
ATOM 711 C C . SER A 1 95 ? -9.942 -5.356 -1.974 1.00 97.19 95 SER A C 1
ATOM 713 O O . SER A 1 95 ? -10.635 -5.512 -0.969 1.00 97.19 95 SER A O 1
ATOM 715 N N . SER A 1 96 ? -9.112 -6.302 -2.420 1.00 97.56 96 SER A N 1
ATOM 716 C CA . SER A 1 96 ? -8.966 -7.596 -1.740 1.00 97.56 96 SER A CA 1
ATOM 717 C C . SER A 1 96 ? -8.294 -7.440 -0.376 1.00 97.56 96 SER A C 1
ATOM 719 O O . SER A 1 96 ? -8.757 -8.039 0.593 1.00 97.56 96 SER A O 1
ATOM 721 N N . TRP A 1 97 ? -7.267 -6.586 -0.273 1.00 96.69 97 TRP A N 1
ATOM 722 C CA . TRP A 1 97 ? -6.667 -6.205 1.010 1.00 96.69 97 TRP A CA 1
ATOM 723 C C . TRP A 1 97 ? -7.723 -5.610 1.950 1.00 96.69 97 TRP A C 1
ATOM 725 O O . TRP A 1 97 ? -7.908 -6.127 3.053 1.00 96.69 97 TRP A O 1
ATOM 735 N N . GLY A 1 98 ? -8.445 -4.567 1.525 1.00 98.62 98 GLY A N 1
ATOM 736 C CA . GLY A 1 98 ? -9.442 -3.906 2.374 1.00 98.62 98 GLY A CA 1
ATOM 737 C C . GLY A 1 98 ? -10.534 -4.862 2.863 1.00 98.62 98 GLY A C 1
ATOM 738 O O . GLY A 1 98 ? -10.881 -4.856 4.045 1.00 98.62 98 GLY A O 1
ATOM 739 N N . ALA A 1 99 ? -11.027 -5.742 1.988 1.00 98.81 99 ALA A N 1
ATOM 740 C CA . ALA A 1 99 ? -12.019 -6.749 2.357 1.00 98.81 99 ALA A CA 1
ATOM 741 C C . ALA A 1 99 ? -11.469 -7.779 3.362 1.00 98.81 99 ALA A C 1
ATOM 743 O O . ALA A 1 99 ? -12.113 -8.052 4.375 1.00 98.81 99 ALA A O 1
ATOM 744 N N . ALA A 1 100 ? -10.263 -8.304 3.134 1.00 98.75 100 ALA A N 1
ATOM 745 C CA . ALA A 1 100 ? -9.639 -9.258 4.049 1.00 98.75 100 ALA A CA 1
ATOM 746 C C . ALA A 1 100 ? -9.331 -8.627 5.421 1.00 98.75 100 ALA A C 1
ATOM 748 O O . ALA A 1 100 ? -9.499 -9.274 6.456 1.00 98.75 100 ALA A O 1
ATOM 749 N N . ALA A 1 101 ? -8.935 -7.349 5.445 1.00 98.81 101 ALA A N 1
ATOM 750 C CA . ALA A 1 101 ? -8.761 -6.595 6.682 1.00 98.81 101 ALA A CA 1
ATOM 751 C C . ALA A 1 101 ? -10.089 -6.449 7.444 1.00 98.81 101 ALA A C 1
ATOM 753 O O . ALA A 1 101 ? -10.110 -6.637 8.659 1.00 98.81 101 ALA A O 1
ATOM 754 N N . ALA A 1 102 ? -11.201 -6.177 6.751 1.00 98.88 102 ALA A N 1
ATOM 755 C CA . ALA A 1 102 ? -12.522 -6.106 7.378 1.00 98.88 102 ALA A CA 1
ATOM 756 C C . ALA A 1 102 ? -12.948 -7.445 7.988 1.00 98.88 102 ALA A C 1
ATOM 758 O O . ALA A 1 102 ? -13.449 -7.459 9.109 1.00 98.88 102 ALA A O 1
ATOM 759 N N . ASP A 1 103 ? -12.693 -8.562 7.302 1.00 98.88 103 ASP A N 1
ATOM 760 C CA . ASP A 1 103 ? -12.964 -9.898 7.842 1.00 98.88 103 ASP A CA 1
ATOM 761 C C . ASP A 1 103 ? -12.160 -10.173 9.118 1.00 98.88 103 ASP A C 1
ATOM 763 O O . ASP A 1 103 ? -12.714 -10.627 10.121 1.00 98.88 103 ASP A O 1
ATOM 767 N N . ALA A 1 104 ? -10.861 -9.868 9.121 1.00 98.81 104 ALA A N 1
ATOM 768 C CA . ALA A 1 104 ? -10.014 -10.079 10.291 1.00 98.81 104 ALA A CA 1
ATOM 769 C C . ALA A 1 104 ? -10.416 -9.177 11.474 1.00 98.81 104 ALA A C 1
ATOM 771 O O . ALA A 1 104 ? -10.569 -9.663 12.597 1.00 98.81 104 ALA A O 1
ATOM 772 N N . VAL A 1 105 ? -10.633 -7.882 11.222 1.00 98.88 105 VAL A N 1
ATOM 773 C CA . VAL A 1 105 ? -11.022 -6.906 12.252 1.00 98.88 105 VAL A CA 1
ATOM 774 C C . VAL A 1 105 ? -12.418 -7.207 12.799 1.00 98.88 105 VAL A C 1
ATOM 776 O O . VAL A 1 105 ? -12.586 -7.275 14.015 1.00 98.88 105 VAL A O 1
ATOM 779 N N . GLY A 1 106 ? -13.407 -7.448 11.936 1.00 98.81 106 GLY A N 1
ATOM 780 C CA . GLY A 1 106 ? -14.784 -7.725 12.350 1.00 98.81 106 GLY A CA 1
ATOM 781 C C . GLY A 1 106 ? -14.901 -8.989 13.203 1.00 98.81 106 GLY A C 1
ATOM 782 O O . GLY A 1 106 ? -15.581 -8.982 14.234 1.00 98.81 106 GLY A O 1
ATOM 783 N N . ASN A 1 107 ? -14.159 -10.045 12.848 1.00 98.69 107 ASN A N 1
ATOM 784 C CA . ASN A 1 107 ? -14.069 -11.260 13.660 1.00 98.69 107 ASN A CA 1
ATOM 785 C C . ASN A 1 107 ? -13.410 -10.998 15.022 1.00 98.69 107 ASN A C 1
ATOM 787 O O . ASN A 1 107 ? -13.926 -11.456 16.042 1.00 98.69 107 ASN A O 1
ATOM 791 N N . ALA A 1 108 ? -12.313 -10.234 15.064 1.00 98.50 108 ALA A N 1
ATOM 792 C CA . ALA A 1 108 ? -11.639 -9.885 16.316 1.00 98.50 108 ALA A CA 1
ATOM 793 C C . ALA A 1 108 ? -12.525 -9.029 17.242 1.00 98.50 108 ALA A C 1
ATOM 795 O O . ALA A 1 108 ? -12.507 -9.209 18.456 1.00 98.50 108 ALA A O 1
ATOM 796 N N . MET A 1 109 ? -13.366 -8.163 16.668 1.00 98.44 109 MET A N 1
ATOM 797 C CA . MET A 1 109 ? -14.370 -7.375 17.395 1.00 98.44 109 MET A CA 1
ATOM 798 C C . MET A 1 109 ? -15.573 -8.208 17.879 1.00 98.44 109 MET A C 1
ATOM 800 O O . MET A 1 109 ? -16.442 -7.689 18.584 1.00 98.44 109 MET A O 1
ATOM 804 N N . GLY A 1 110 ? -15.674 -9.484 17.491 1.00 98.12 110 GLY A N 1
ATOM 805 C CA . GLY A 1 110 ? -16.848 -10.314 17.765 1.00 98.12 110 GLY A CA 1
ATOM 806 C C . GLY A 1 110 ? -18.114 -9.810 17.063 1.00 98.12 110 GLY A C 1
ATOM 807 O O . GLY A 1 110 ? -19.214 -10.010 17.578 1.00 98.12 110 GLY A O 1
ATOM 808 N N . GLY A 1 111 ? -17.956 -9.119 15.928 1.00 97.81 111 GLY A N 1
ATOM 809 C CA . GLY A 1 111 ? -19.049 -8.658 15.073 1.00 97.81 111 GLY A CA 1
ATOM 810 C C . GLY A 1 111 ? -19.851 -7.459 15.582 1.00 97.81 111 GLY A C 1
ATOM 811 O O . GLY A 1 111 ? -20.927 -7.218 15.052 1.00 97.81 111 GLY A O 1
ATOM 812 N N . LYS A 1 112 ? -19.371 -6.704 16.581 1.00 96.75 112 LYS A N 1
ATOM 813 C CA . LYS A 1 112 ? -20.089 -5.547 17.152 1.00 96.75 112 LYS A CA 1
ATOM 814 C C . LYS A 1 112 ? -19.162 -4.391 17.528 1.00 96.75 112 LYS A C 1
ATOM 816 O O . LYS A 1 112 ? -18.001 -4.609 17.866 1.00 96.75 112 LYS A O 1
ATOM 821 N N . GLY A 1 113 ? -19.707 -3.176 17.569 1.00 96.50 113 GLY A N 1
ATOM 822 C CA . GLY A 1 113 ? -19.006 -1.971 18.032 1.00 96.50 113 GLY A CA 1
ATOM 823 C C . GLY A 1 113 ? -18.805 -0.951 16.916 1.00 96.50 113 GLY A C 1
ATOM 824 O O . GLY A 1 113 ? -19.591 -0.903 15.972 1.00 96.50 113 GLY A O 1
ATOM 825 N N . THR A 1 114 ? -17.753 -0.141 17.017 1.00 98.81 114 THR A N 1
ATOM 826 C CA . THR A 1 114 ? -17.420 0.860 15.996 1.00 98.81 114 THR A CA 1
ATOM 827 C C . THR A 1 114 ? -16.018 0.609 15.443 1.00 98.81 114 THR A C 1
ATOM 829 O O . THR A 1 114 ? -15.084 0.311 16.191 1.00 98.81 114 THR A O 1
ATOM 832 N N . ALA A 1 115 ? -15.873 0.717 14.123 1.00 98.88 115 ALA A N 1
ATOM 833 C CA . ALA A 1 115 ? -14.602 0.611 13.420 1.00 98.88 115 ALA A CA 1
ATOM 834 C C . ALA A 1 115 ? -14.195 1.968 12.834 1.00 98.88 115 ALA A C 1
ATOM 836 O O . ALA A 1 115 ? -15.007 2.658 12.215 1.00 98.88 115 ALA A O 1
ATOM 837 N N . ALA A 1 116 ? -12.936 2.351 13.021 1.00 98.88 116 ALA A N 1
ATOM 838 C CA . ALA A 1 116 ? -12.365 3.567 12.454 1.00 98.88 116 ALA A CA 1
ATOM 839 C C . ALA A 1 116 ? -11.592 3.286 11.157 1.00 98.88 116 ALA A C 1
ATOM 841 O O . ALA A 1 116 ? -11.109 2.178 10.929 1.00 98.88 116 ALA A O 1
ATOM 842 N N . VAL A 1 117 ? -11.461 4.312 10.318 1.00 98.88 117 VAL A N 1
ATOM 843 C CA . VAL A 1 117 ? -10.683 4.264 9.077 1.00 98.88 117 VAL A CA 1
ATOM 844 C C . VAL A 1 117 ? -9.773 5.489 9.047 1.00 98.88 117 VAL A C 1
ATOM 846 O O . VAL A 1 117 ? -10.259 6.610 9.216 1.00 98.88 117 VAL A O 1
ATOM 849 N N . SER A 1 118 ? -8.472 5.294 8.847 1.00 98.69 118 SER A N 1
ATOM 850 C CA . SER A 1 118 ? -7.518 6.391 8.669 1.00 98.69 118 SER A CA 1
ATOM 851 C C . SER A 1 118 ? -6.677 6.220 7.405 1.00 98.69 118 SER A C 1
ATOM 853 O O . SER A 1 118 ? -6.365 5.106 6.983 1.00 98.69 118 SER A O 1
ATOM 855 N N . GLN A 1 119 ? -6.358 7.347 6.777 1.00 98.25 119 GLN A N 1
ATOM 856 C CA . GLN A 1 119 ? -5.632 7.432 5.513 1.00 98.25 119 GLN A CA 1
ATOM 857 C C . GLN A 1 119 ? -4.526 8.481 5.609 1.00 98.25 119 GLN A C 1
ATOM 859 O O . GLN A 1 119 ? -4.665 9.463 6.344 1.00 98.25 119 GLN A O 1
ATOM 864 N N . GLY A 1 120 ? -3.441 8.288 4.864 1.00 93.62 120 GLY A N 1
ATOM 865 C CA . GLY A 1 120 ? -2.296 9.189 4.885 1.00 93.62 120 GLY A CA 1
ATOM 866 C C . GLY A 1 120 ? -2.624 10.510 4.204 1.00 93.62 120 GLY A C 1
ATOM 867 O O . GLY A 1 120 ? -2.371 11.569 4.772 1.00 93.62 120 GLY A O 1
ATOM 868 N N . GLY A 1 121 ? -3.231 10.445 3.016 1.00 91.69 121 GLY A N 1
ATOM 869 C CA . GLY A 1 121 ? -3.506 11.639 2.212 1.00 91.69 121 GLY A CA 1
ATOM 870 C C . GLY A 1 121 ? -4.576 11.486 1.132 1.00 91.69 121 GLY A C 1
ATOM 871 O O . GLY A 1 121 ? -4.598 12.306 0.220 1.00 91.69 121 GLY A O 1
ATOM 872 N N . PHE A 1 122 ? -5.436 10.461 1.208 1.00 93.38 122 PHE A N 1
ATOM 873 C CA . PHE A 1 122 ? -6.547 10.235 0.268 1.00 93.38 122 PHE A CA 1
ATOM 874 C C . PHE A 1 122 ? -6.096 10.078 -1.189 1.00 93.38 122 PHE A C 1
ATOM 876 O O . PHE A 1 122 ? -6.456 10.858 -2.072 1.00 93.38 122 PHE A O 1
ATOM 883 N N . ASN A 1 123 ? -5.271 9.062 -1.443 1.00 90.00 123 ASN A N 1
ATOM 884 C CA . ASN A 1 123 ? -4.931 8.655 -2.808 1.00 90.00 123 ASN A CA 1
ATOM 885 C C . ASN A 1 123 ? -5.775 7.458 -3.273 1.00 90.00 123 ASN A C 1
ATOM 887 O O . ASN A 1 123 ? -6.411 6.776 -2.473 1.00 90.00 123 ASN A O 1
ATOM 891 N N . ALA A 1 124 ? -5.724 7.156 -4.572 1.00 90.56 124 ALA A N 1
ATOM 892 C CA . ALA A 1 124 ? -6.553 6.121 -5.188 1.00 90.56 124 ALA A CA 1
ATOM 893 C C . ALA A 1 124 ? -6.410 4.725 -4.547 1.00 90.56 124 ALA A C 1
ATOM 895 O O . ALA A 1 124 ? -7.402 4.002 -4.441 1.00 90.56 124 ALA A O 1
ATOM 896 N N . VAL A 1 125 ? -5.204 4.342 -4.111 1.00 93.44 125 VAL A N 1
ATOM 897 C CA . VAL A 1 125 ? -4.969 3.048 -3.449 1.00 93.44 125 VAL A CA 1
ATOM 898 C C . VAL A 1 125 ? -5.579 3.062 -2.051 1.00 93.44 125 VAL A C 1
ATOM 900 O O . VAL A 1 125 ? -6.340 2.159 -1.708 1.00 93.44 125 VAL A O 1
ATOM 903 N N . GLU A 1 126 ? -5.302 4.101 -1.262 1.00 95.94 126 GLU A N 1
ATOM 904 C CA . GLU A 1 126 ? -5.861 4.261 0.084 1.00 95.94 126 GLU A CA 1
ATOM 905 C C . GLU A 1 126 ? -7.398 4.297 0.059 1.00 95.94 126 GLU A C 1
ATOM 907 O O . GLU A 1 126 ? -8.053 3.576 0.815 1.00 95.94 126 GLU A O 1
ATOM 912 N N . ASP A 1 127 ? -7.977 5.066 -0.864 1.00 97.00 127 ASP A N 1
ATOM 913 C CA . ASP A 1 127 ? -9.423 5.199 -1.035 1.00 97.00 127 ASP A CA 1
ATOM 914 C C . ASP A 1 127 ? -10.066 3.858 -1.402 1.00 97.00 127 ASP A C 1
ATOM 916 O O . ASP A 1 127 ? -11.119 3.497 -0.868 1.00 97.00 127 ASP A O 1
ATOM 920 N N . ALA A 1 128 ? -9.424 3.080 -2.281 1.00 97.56 128 ALA A N 1
ATOM 921 C CA . ALA A 1 128 ? -9.908 1.760 -2.671 1.00 97.56 128 ALA A CA 1
ATOM 922 C C . ALA A 1 128 ? -9.915 0.771 -1.494 1.00 97.56 128 ALA A C 1
ATOM 924 O O . ALA A 1 128 ? -10.849 -0.027 -1.364 1.00 97.56 128 ALA A O 1
ATOM 925 N N . VAL A 1 129 ? -8.914 0.838 -0.614 1.00 98.56 129 VAL A N 1
ATOM 926 C CA . VAL A 1 129 ? -8.828 0.000 0.595 1.00 98.56 129 VAL A CA 1
ATOM 927 C C . VAL A 1 129 ? -9.890 0.413 1.601 1.00 98.56 129 VAL A C 1
ATOM 929 O O . VAL A 1 129 ? -10.643 -0.439 2.075 1.00 98.56 129 VAL A O 1
ATOM 932 N N . ALA A 1 130 ? -9.991 1.711 1.893 1.00 98.75 130 ALA A N 1
ATOM 933 C CA . ALA A 1 130 ? -10.975 2.271 2.813 1.00 98.75 130 ALA A CA 1
ATOM 934 C C . ALA A 1 130 ? -12.410 1.939 2.375 1.00 98.75 130 ALA A C 1
ATOM 936 O O . ALA A 1 130 ? -13.236 1.501 3.187 1.00 98.75 130 ALA A O 1
ATOM 937 N N . ALA A 1 131 ? -12.702 2.077 1.078 1.00 98.75 131 ALA A N 1
ATOM 938 C CA . ALA A 1 131 ? -13.996 1.733 0.501 1.00 98.75 131 ALA A CA 1
ATOM 939 C C . ALA A 1 131 ? -14.284 0.228 0.591 1.00 98.75 131 ALA A C 1
ATOM 941 O O . ALA A 1 131 ? -15.384 -0.160 0.991 1.00 98.75 131 ALA A O 1
ATOM 942 N N . ALA A 1 132 ? -13.309 -0.626 0.262 1.00 98.81 132 ALA A N 1
ATOM 943 C CA . ALA A 1 132 ? -13.485 -2.075 0.320 1.00 98.81 132 ALA A CA 1
ATOM 944 C C . ALA A 1 132 ? -13.641 -2.594 1.753 1.00 98.81 132 ALA A C 1
ATOM 946 O O . ALA A 1 132 ? -14.518 -3.423 2.000 1.00 98.81 132 ALA A O 1
ATOM 947 N N . PHE A 1 133 ? -12.867 -2.059 2.701 1.00 98.94 133 PHE A N 1
ATOM 948 C CA . PHE A 1 133 ? -13.020 -2.341 4.126 1.00 98.94 133 PHE A CA 1
ATOM 949 C C . PHE A 1 133 ? -14.422 -1.965 4.606 1.00 98.94 133 PHE A C 1
ATOM 951 O O . PHE A 1 133 ? -15.136 -2.797 5.160 1.00 98.94 133 PHE A O 1
ATOM 958 N N . THR A 1 134 ? -14.854 -0.733 4.321 1.00 98.88 134 THR A N 1
ATOM 959 C CA . THR A 1 134 ? -16.175 -0.231 4.727 1.00 98.88 134 THR A CA 1
ATOM 960 C C . THR A 1 134 ? -17.300 -1.074 4.132 1.00 98.88 134 THR A C 1
ATOM 962 O O . THR A 1 134 ? -18.210 -1.492 4.848 1.00 98.88 134 THR A O 1
ATOM 965 N N . LYS A 1 135 ? -17.232 -1.367 2.826 1.00 98.88 135 LYS A N 1
ATOM 966 C CA . LYS A 1 135 ? -18.220 -2.203 2.135 1.00 98.88 135 LYS A CA 1
ATOM 967 C C . LYS A 1 135 ? -18.290 -3.593 2.759 1.00 98.88 135 LYS A C 1
ATOM 969 O O . LYS A 1 135 ? -19.379 -4.043 3.104 1.00 98.88 135 LYS A O 1
ATOM 974 N N . ARG A 1 136 ? -17.144 -4.259 2.927 1.00 98.81 136 ARG A N 1
ATOM 975 C CA . ARG A 1 136 ? -17.097 -5.622 3.461 1.00 98.81 136 ARG A CA 1
ATOM 976 C C . ARG A 1 136 ? -17.568 -5.683 4.911 1.00 98.81 136 ARG A C 1
ATOM 978 O O . ARG A 1 136 ? -18.315 -6.595 5.252 1.00 98.81 136 ARG A O 1
ATOM 985 N N . MET A 1 137 ? -17.200 -4.699 5.731 1.00 98.81 137 MET A N 1
ATOM 986 C CA . MET A 1 137 ? -17.657 -4.608 7.116 1.00 98.81 137 MET A CA 1
ATOM 987 C C . MET A 1 137 ? -19.183 -4.478 7.189 1.00 98.81 137 MET A C 1
ATOM 989 O O . MET A 1 137 ? -19.820 -5.242 7.902 1.00 98.81 137 MET A O 1
ATOM 993 N N . ASN A 1 138 ? -19.780 -3.597 6.380 1.00 98.56 138 ASN A N 1
ATOM 994 C CA . ASN A 1 138 ? -21.237 -3.428 6.332 1.00 98.56 138 ASN A CA 1
ATOM 995 C C . ASN A 1 138 ? -21.976 -4.690 5.840 1.00 98.56 138 ASN A C 1
ATOM 997 O O . ASN A 1 138 ? -23.110 -4.932 6.243 1.00 98.56 138 ASN A O 1
ATOM 1001 N N . GLU A 1 139 ? -21.358 -5.478 4.955 1.00 98.50 139 GLU A N 1
ATOM 1002 C CA . GLU A 1 139 ? -21.945 -6.708 4.405 1.00 98.50 139 GLU A CA 1
ATOM 1003 C C . GLU A 1 139 ? -21.850 -7.899 5.368 1.00 98.50 139 GLU A C 1
ATOM 1005 O O . GLU A 1 139 ? -22.809 -8.660 5.494 1.00 98.50 139 GLU A O 1
ATOM 1010 N N . ALA A 1 140 ? -20.700 -8.090 6.020 1.00 98.62 140 ALA A N 1
ATOM 1011 C CA . ALA A 1 140 ? -20.430 -9.263 6.856 1.00 98.62 140 ALA A CA 1
ATOM 1012 C C . ALA A 1 140 ? -20.685 -9.036 8.353 1.00 98.62 140 ALA A C 1
ATOM 1014 O O . ALA A 1 140 ? -20.966 -9.994 9.072 1.00 98.62 140 ALA A O 1
ATOM 1015 N N . PHE A 1 141 ? -20.612 -7.788 8.820 1.00 98.50 141 PHE A N 1
ATOM 1016 C CA . PHE A 1 141 ? -20.733 -7.412 10.229 1.00 98.50 141 PHE A CA 1
ATOM 1017 C C . PHE A 1 141 ? -21.662 -6.194 10.384 1.00 98.50 141 PHE A C 1
ATOM 1019 O O . PHE A 1 141 ? -21.216 -5.116 10.776 1.00 98.50 141 PHE A O 1
ATOM 1026 N N . PRO A 1 142 ? -22.966 -6.335 10.082 1.00 98.06 142 PRO A N 1
ATOM 1027 C CA . PRO A 1 142 ? -23.906 -5.209 10.044 1.00 98.06 142 PRO A CA 1
ATOM 1028 C C . PRO A 1 142 ? -24.096 -4.490 11.394 1.00 98.06 142 PRO A C 1
ATOM 1030 O O . PRO A 1 142 ? -24.559 -3.352 11.413 1.00 98.06 142 PRO A O 1
ATOM 1033 N N . ASP A 1 143 ? -23.715 -5.124 12.509 1.00 98.25 143 ASP A N 1
ATOM 1034 C CA . ASP A 1 143 ? -23.740 -4.536 13.857 1.00 98.25 143 ASP A CA 1
ATOM 1035 C C . ASP A 1 143 ? -22.453 -3.752 14.203 1.00 98.25 143 ASP A C 1
ATOM 1037 O O . ASP A 1 143 ? -22.310 -3.231 15.317 1.00 98.25 143 ASP A O 1
ATOM 1041 N N . ILE A 1 144 ? -21.507 -3.651 13.261 1.00 98.75 144 ILE A N 1
ATOM 1042 C CA . ILE A 1 144 ? -20.342 -2.769 13.348 1.00 98.75 144 ILE A CA 1
ATOM 1043 C C . ILE A 1 144 ? -20.628 -1.478 12.585 1.00 98.75 144 ILE A C 1
ATOM 1045 O O . ILE A 1 144 ? -20.823 -1.470 11.371 1.00 98.75 144 ILE A O 1
ATOM 1049 N N . LYS A 1 145 ? -20.570 -0.347 13.287 1.00 98.75 145 LYS A N 1
ATOM 1050 C CA . LYS A 1 145 ? -20.620 0.976 12.662 1.00 98.75 145 LYS A CA 1
ATOM 1051 C C . LYS A 1 145 ? -19.233 1.362 12.155 1.00 98.75 145 LYS A C 1
ATOM 1053 O O . LYS A 1 145 ? -18.313 1.526 12.949 1.00 98.75 145 LYS A O 1
ATOM 1058 N N . VAL A 1 146 ? -19.082 1.597 10.857 1.00 98.81 146 VAL A N 1
ATOM 1059 C CA . VAL A 1 146 ? -17.830 2.133 10.295 1.00 98.81 146 VAL A CA 1
ATOM 1060 C C . VAL A 1 146 ? -17.877 3.662 10.268 1.00 98.81 146 VAL A C 1
ATOM 1062 O O . VAL A 1 146 ? -18.824 4.257 9.746 1.00 98.81 146 VAL A O 1
ATOM 1065 N N . LEU A 1 147 ? -16.875 4.318 10.856 1.00 98.81 147 LEU A N 1
ATOM 1066 C CA . LEU A 1 147 ? -16.717 5.771 10.783 1.00 98.81 147 LEU A CA 1
ATOM 1067 C C . LEU A 1 147 ? -16.240 6.197 9.392 1.00 98.81 147 LEU A C 1
ATOM 1069 O O . LEU A 1 147 ? -15.618 5.429 8.663 1.00 98.81 147 LEU A O 1
ATOM 1073 N N . LYS A 1 148 ? -16.507 7.456 9.031 1.00 98.38 148 LYS A N 1
ATOM 1074 C CA . LYS A 1 148 ? -15.924 8.029 7.815 1.00 98.38 148 LYS A CA 1
ATOM 1075 C C . LYS A 1 148 ? -14.394 8.072 7.940 1.00 98.38 148 LYS A C 1
ATOM 1077 O O . LYS A 1 148 ? -13.916 8.345 9.045 1.00 98.38 148 LYS A O 1
ATOM 1082 N N . PRO A 1 149 ? -13.656 7.869 6.837 1.00 98.50 149 PRO A N 1
ATOM 1083 C CA . PRO A 1 149 ? -12.208 7.991 6.856 1.00 98.50 149 PRO A CA 1
ATOM 1084 C C . PRO A 1 149 ? -11.737 9.373 7.313 1.00 98.50 149 PRO A C 1
ATOM 1086 O O . PRO A 1 149 ? -12.362 10.388 6.990 1.00 98.50 149 PRO A O 1
ATOM 1089 N N . ILE A 1 150 ? -10.631 9.398 8.054 1.00 98.38 150 ILE A N 1
ATOM 1090 C CA . ILE A 1 150 ? -9.932 10.623 8.457 1.00 98.38 150 ILE A CA 1
ATOM 1091 C C . ILE A 1 150 ? -8.513 10.659 7.889 1.00 98.38 150 ILE A C 1
ATOM 1093 O O . ILE A 1 150 ? -7.892 9.617 7.692 1.00 98.38 150 ILE A O 1
ATOM 1097 N N . GLU A 1 151 ? -7.980 11.862 7.694 1.00 97.62 151 GLU A N 1
ATOM 1098 C CA . GLU A 1 151 ? -6.575 12.053 7.330 1.00 97.62 151 GLU A CA 1
ATOM 1099 C C . GLU A 1 151 ? -5.681 12.031 8.576 1.00 97.62 151 GLU A C 1
ATOM 1101 O O . GLU A 1 151 ? -5.692 12.971 9.386 1.00 97.62 151 GLU A O 1
ATOM 1106 N N . GLU A 1 152 ? -4.871 10.986 8.733 1.00 95.25 152 GLU A N 1
ATOM 1107 C CA . GLU A 1 152 ? -3.852 10.938 9.786 1.00 95.25 152 GLU A CA 1
ATOM 1108 C C . GLU A 1 152 ? -2.601 11.740 9.390 1.00 95.25 152 GLU A C 1
ATOM 1110 O O . GLU A 1 152 ? -2.099 12.517 10.205 1.00 95.25 152 GLU A O 1
ATOM 1115 N N . GLY A 1 153 ? -2.207 11.721 8.113 1.00 93.19 153 GLY A N 1
ATOM 1116 C CA . GLY A 1 153 ? -0.996 12.379 7.617 1.00 93.19 153 GLY A CA 1
ATOM 1117 C C . GLY A 1 153 ? 0.242 11.478 7.686 1.00 93.19 153 GLY A C 1
ATOM 1118 O O . GLY A 1 153 ? 0.148 10.272 7.888 1.00 93.19 153 GLY A O 1
ATOM 1119 N N . PHE A 1 154 ? 1.422 12.077 7.501 1.00 90.88 154 PHE A N 1
ATOM 1120 C CA . PHE A 1 154 ? 2.695 11.343 7.406 1.00 90.88 154 PHE A CA 1
ATOM 1121 C C . PHE A 1 154 ? 3.697 11.671 8.524 1.00 90.88 154 PHE A C 1
ATOM 1123 O O . PHE A 1 154 ? 4.724 11.005 8.641 1.00 90.88 154 PHE A O 1
ATOM 1130 N N . ASP A 1 155 ? 3.415 12.679 9.354 1.00 95.06 155 ASP A N 1
ATOM 1131 C CA . ASP A 1 155 ? 4.222 12.981 10.539 1.00 95.06 155 ASP A CA 1
ATOM 1132 C C . ASP A 1 155 ? 3.783 12.087 11.701 1.00 95.06 155 ASP A C 1
ATOM 1134 O O . ASP A 1 155 ? 2.631 12.149 12.132 1.00 95.06 155 ASP A O 1
ATOM 1138 N N . LEU A 1 156 ? 4.685 11.237 12.194 1.00 94.38 156 LEU A N 1
ATOM 1139 C CA . LEU A 1 156 ? 4.344 10.197 13.165 1.00 94.38 156 LEU A CA 1
ATOM 1140 C C . LEU A 1 156 ? 3.763 10.769 14.478 1.00 94.38 156 LEU A C 1
ATOM 1142 O O . LEU A 1 156 ? 2.669 10.338 14.850 1.00 94.38 156 LEU A O 1
ATOM 1146 N N . PRO A 1 157 ? 4.399 11.742 15.167 1.00 97.31 157 PRO A N 1
ATOM 1147 C CA . PRO A 1 157 ? 3.831 12.322 16.386 1.00 97.31 157 PRO A CA 1
ATOM 1148 C C . PRO A 1 157 ? 2.462 12.979 16.169 1.00 97.31 157 PRO A C 1
ATOM 1150 O O . PRO A 1 157 ? 1.535 12.740 16.946 1.00 97.31 157 PRO A O 1
ATOM 1153 N N . ALA A 1 158 ? 2.299 13.774 15.105 1.00 97.94 158 ALA A N 1
ATOM 1154 C CA . ALA A 1 158 ? 1.017 14.410 14.806 1.00 97.94 158 ALA A CA 1
ATOM 1155 C C . ALA A 1 158 ? -0.072 13.384 14.455 1.00 97.94 158 ALA A C 1
ATOM 1157 O O . ALA A 1 158 ? -1.226 13.545 14.860 1.00 97.94 158 ALA A O 1
ATOM 1158 N N . SER A 1 159 ? 0.290 12.317 13.740 1.00 98.38 159 SER A N 1
ATOM 1159 C CA . SER A 1 159 ? -0.629 11.233 13.378 1.00 98.38 159 SER A CA 1
ATOM 1160 C C . SER A 1 159 ? -1.112 10.484 14.621 1.00 98.38 159 SER A C 1
ATOM 1162 O O . SER A 1 159 ? -2.316 10.284 14.775 1.00 98.38 159 SER A O 1
ATOM 1164 N N . ILE A 1 160 ? -0.211 10.152 15.559 1.00 98.75 160 ILE A N 1
ATOM 1165 C CA . ILE A 1 160 ? -0.579 9.537 16.849 1.00 98.75 160 ILE A CA 1
ATOM 1166 C C . ILE A 1 160 ? -1.563 10.437 17.599 1.00 98.75 160 ILE A C 1
ATOM 1168 O O . ILE A 1 160 ? -2.638 9.977 17.981 1.00 98.75 160 ILE A O 1
ATOM 1172 N N . ALA A 1 161 ? -1.259 11.733 17.733 1.00 98.56 161 ALA A N 1
ATOM 1173 C CA . ALA A 1 161 ? -2.128 12.680 18.432 1.00 98.56 161 ALA A CA 1
ATOM 1174 C C . ALA A 1 161 ? -3.542 12.758 17.819 1.00 98.56 161 ALA A C 1
ATOM 1176 O O . ALA A 1 161 ? -4.535 12.841 18.549 1.00 98.56 161 ALA A O 1
ATOM 1177 N N . LYS A 1 162 ? -3.661 12.681 16.486 1.00 98.62 162 LYS A N 1
ATOM 1178 C CA . LYS A 1 162 ? -4.963 12.623 15.799 1.00 98.62 162 LYS A CA 1
ATOM 1179 C C . LYS A 1 162 ? -5.730 11.339 16.117 1.00 98.62 162 LYS A C 1
ATOM 1181 O O . LYS A 1 162 ? -6.928 11.415 16.397 1.00 98.62 162 LYS A O 1
ATOM 1186 N N . ILE A 1 163 ? -5.072 10.177 16.102 1.00 98.69 163 ILE A N 1
ATOM 1187 C CA . ILE A 1 163 ? -5.731 8.905 16.437 1.00 98.69 163 ILE A CA 1
ATOM 1188 C C . ILE A 1 163 ? -6.122 8.864 17.921 1.00 98.69 163 ILE A C 1
ATOM 1190 O O . ILE A 1 163 ? -7.229 8.435 18.244 1.00 98.69 163 ILE A O 1
ATOM 1194 N N . VAL A 1 164 ? -5.294 9.396 18.824 1.00 98.75 164 VAL A N 1
ATOM 1195 C CA . VAL A 1 164 ? -5.639 9.563 20.247 1.00 98.75 164 VAL A CA 1
ATOM 1196 C C . VAL A 1 164 ? -6.900 10.415 20.407 1.00 98.75 164 VAL A C 1
ATOM 1198 O O . VAL A 1 164 ? -7.836 9.999 21.093 1.00 98.75 164 VAL A O 1
ATOM 1201 N N . ALA A 1 165 ? -6.977 11.567 19.735 1.00 98.56 165 ALA A N 1
ATOM 1202 C CA . ALA A 1 165 ? -8.162 12.424 19.769 1.00 98.56 165 ALA A CA 1
ATOM 1203 C C . ALA A 1 165 ? -9.409 11.716 19.205 1.00 98.56 165 ALA A C 1
ATOM 1205 O O . ALA A 1 165 ? -10.494 11.819 19.785 1.00 98.56 165 ALA A O 1
ATOM 1206 N N . LEU A 1 166 ? -9.263 10.940 18.122 1.00 98.56 166 LEU A N 1
ATOM 1207 C CA . LEU A 1 166 ? -10.342 10.110 17.579 1.00 98.56 166 LEU A CA 1
ATOM 1208 C C . LEU A 1 166 ? -10.832 9.091 18.613 1.00 98.56 166 LEU A C 1
ATOM 1210 O O . LEU A 1 166 ? -12.042 8.959 18.808 1.00 98.56 166 LEU A O 1
ATOM 1214 N N . LEU A 1 167 ? -9.919 8.397 19.294 1.00 98.50 167 LEU A N 1
ATOM 1215 C CA . LEU A 1 167 ? -10.255 7.402 20.311 1.00 98.50 167 LEU A CA 1
ATOM 1216 C C . LEU A 1 167 ? -10.893 8.029 21.557 1.00 98.50 167 LEU A C 1
ATOM 1218 O O . LEU A 1 167 ? -11.750 7.400 22.174 1.00 98.50 167 LEU A O 1
ATOM 1222 N N . GLN A 1 168 ? -10.521 9.252 21.928 1.00 97.81 168 GLN A N 1
ATOM 1223 C CA . GLN A 1 168 ? -11.163 9.984 23.027 1.00 97.81 168 GLN A CA 1
ATOM 1224 C C . GLN A 1 168 ? -12.589 10.419 22.668 1.00 97.81 168 GLN A C 1
ATOM 1226 O O . GLN A 1 168 ? -13.494 10.309 23.493 1.00 97.81 168 GLN A O 1
ATOM 1231 N N . ALA A 1 169 ? -12.801 10.880 21.432 1.00 98.06 169 ALA A N 1
ATOM 1232 C CA . ALA A 1 169 ? -14.116 11.291 20.946 1.00 98.06 169 ALA A CA 1
ATOM 1233 C C . ALA A 1 169 ? -15.063 10.106 20.682 1.00 98.06 169 ALA A C 1
ATOM 1235 O O . ALA A 1 169 ? -16.281 10.279 20.707 1.00 98.06 169 ALA A O 1
ATOM 1236 N N . ASN A 1 170 ? -14.516 8.910 20.437 1.00 97.62 170 ASN A N 1
ATOM 1237 C CA . ASN A 1 170 ? -15.270 7.706 20.085 1.00 97.62 170 ASN A CA 1
A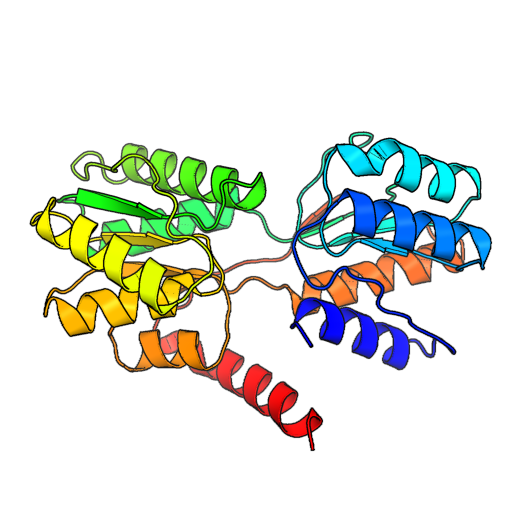TOM 1238 C C . ASN A 1 170 ? -14.849 6.527 20.993 1.00 97.62 170 ASN A C 1
ATOM 1240 O O . ASN A 1 170 ? -14.052 5.664 20.593 1.00 97.62 170 ASN A O 1
ATOM 1244 N N . PRO A 1 171 ? -15.348 6.479 22.245 1.00 95.38 171 PRO A N 1
ATOM 1245 C CA . PRO A 1 171 ? -14.969 5.458 23.230 1.00 95.38 171 PRO A CA 1
ATOM 1246 C C . PRO A 1 171 ? -15.464 4.042 22.886 1.00 95.38 171 PRO A C 1
ATOM 1248 O O . PRO A 1 171 ? -15.080 3.075 23.541 1.00 95.38 171 PRO A O 1
ATOM 1251 N N . ASP A 1 172 ? -16.307 3.907 21.866 1.00 95.94 172 ASP A N 1
ATOM 1252 C CA . ASP A 1 172 ? -16.850 2.659 21.327 1.00 95.94 172 ASP A CA 1
ATOM 1253 C C . ASP A 1 172 ? -16.032 2.088 20.151 1.00 95.94 172 ASP A C 1
ATOM 1255 O O . ASP A 1 172 ? -16.310 0.976 19.699 1.00 95.94 172 ASP A O 1
ATOM 1259 N N . VAL A 1 173 ? -15.014 2.811 19.663 1.00 98.69 173 VAL A N 1
ATOM 1260 C CA . VAL A 1 173 ? -14.107 2.316 18.614 1.00 98.69 173 VAL A CA 1
ATOM 1261 C C . VAL A 1 173 ? -13.236 1.190 19.159 1.00 98.69 173 VAL A C 1
ATOM 1263 O O . VAL A 1 173 ? -12.405 1.436 20.028 1.00 98.69 173 VAL A O 1
ATOM 1266 N N . THR A 1 174 ? -13.391 -0.027 18.646 1.00 98.38 174 THR A N 1
ATOM 1267 C CA . THR A 1 174 ? -12.588 -1.199 19.055 1.00 98.38 174 THR A CA 1
ATOM 1268 C C . THR A 1 174 ? -11.922 -1.914 17.885 1.00 98.38 174 THR A C 1
ATOM 1270 O O . THR A 1 174 ? -11.134 -2.831 18.108 1.00 98.38 174 THR A O 1
ATOM 1273 N N . GLY A 1 175 ? -12.167 -1.480 16.649 1.00 98.81 175 GLY A N 1
ATOM 1274 C CA . GLY A 1 175 ? -11.433 -1.929 15.469 1.00 98.81 175 GLY A CA 1
ATOM 1275 C C . GLY A 1 175 ? -11.029 -0.769 14.577 1.00 98.81 175 GLY A C 1
ATOM 1276 O O . GLY A 1 175 ? -11.602 0.320 14.656 1.00 98.81 175 GLY A O 1
ATOM 1277 N N . ALA A 1 176 ? -10.031 -0.997 13.732 1.00 98.88 176 ALA A N 1
ATOM 1278 C CA . ALA A 1 176 ? -9.581 0.012 12.789 1.00 98.88 176 ALA A CA 1
ATOM 1279 C C . ALA A 1 176 ? -8.885 -0.582 11.565 1.00 98.88 176 ALA A C 1
ATOM 1281 O O . ALA A 1 176 ? -8.296 -1.663 11.627 1.00 98.88 176 ALA A O 1
ATOM 1282 N N . VAL A 1 177 ? -8.889 0.184 10.479 1.00 98.88 177 VAL A N 1
ATOM 1283 C CA . VAL A 1 177 ? -7.919 0.039 9.395 1.00 98.88 177 VAL A CA 1
ATOM 1284 C C . VAL A 1 177 ? -7.189 1.366 9.194 1.00 98.88 177 VAL A C 1
ATOM 1286 O O . VAL A 1 177 ? -7.826 2.419 9.158 1.00 98.88 177 VAL A O 1
ATOM 1289 N N . SER A 1 178 ? -5.864 1.314 9.064 1.00 98.56 178 SER A N 1
ATOM 1290 C CA . SER A 1 178 ? -5.077 2.414 8.499 1.00 98.56 178 SER A CA 1
ATOM 1291 C C . SER A 1 178 ? -4.511 1.984 7.157 1.00 98.56 178 SER A C 1
ATOM 1293 O O . SER A 1 178 ? -4.081 0.842 7.003 1.00 98.56 178 SER A O 1
ATOM 1295 N N . THR A 1 179 ? -4.516 2.879 6.177 1.00 97.06 179 THR A N 1
ATOM 1296 C CA . THR A 1 179 ? -3.989 2.598 4.835 1.00 97.06 179 THR A CA 1
ATOM 1297 C C . THR A 1 179 ? -2.567 3.119 4.631 1.00 97.06 179 THR A C 1
ATOM 1299 O O . THR A 1 179 ? -1.980 2.865 3.584 1.00 97.06 179 THR A O 1
ATOM 1302 N N . THR A 1 180 ? -2.015 3.852 5.597 1.00 93.69 180 THR A N 1
ATOM 1303 C CA . THR A 1 180 ? -0.686 4.471 5.509 1.00 93.69 180 THR A CA 1
ATOM 1304 C C . THR A 1 180 ? 0.392 3.479 5.929 1.00 93.69 180 THR A C 1
ATOM 1306 O O . THR A 1 180 ? 0.206 2.752 6.903 1.00 93.69 180 THR A O 1
ATOM 1309 N N . GLY A 1 181 ? 1.569 3.510 5.299 1.00 92.50 181 GLY A N 1
ATOM 1310 C CA . GLY A 1 181 ? 2.699 2.642 5.673 1.00 92.50 181 GLY A CA 1
ATOM 1311 C C . GLY A 1 181 ? 3.104 2.705 7.155 1.00 92.50 181 GLY A C 1
ATOM 1312 O O . GLY A 1 181 ? 3.448 1.692 7.762 1.00 92.50 181 GLY A O 1
ATOM 1313 N N . ALA A 1 182 ? 3.005 3.888 7.774 1.00 94.19 182 ALA A N 1
ATOM 1314 C CA . ALA A 1 182 ? 3.249 4.092 9.208 1.00 94.19 182 ALA A CA 1
ATOM 1315 C C . ALA A 1 182 ? 2.001 3.881 10.089 1.00 94.19 182 ALA A C 1
ATOM 1317 O O . ALA A 1 182 ? 2.092 3.923 11.315 1.00 94.19 182 ALA A O 1
ATOM 1318 N N . GLY A 1 183 ? 0.841 3.623 9.490 1.00 97.56 183 GLY A N 1
ATOM 1319 C CA . GLY A 1 183 ? -0.426 3.388 10.173 1.00 97.56 183 GLY A CA 1
ATOM 1320 C C . GLY A 1 183 ? -0.344 2.395 11.336 1.00 97.56 183 GLY A C 1
ATOM 1321 O O . GLY A 1 183 ? -0.805 2.717 12.431 1.00 97.56 183 GLY A O 1
ATOM 1322 N N . PRO A 1 184 ? 0.289 1.216 11.173 1.00 98.31 184 PRO A N 1
ATOM 1323 C CA . PRO A 1 184 ? 0.457 0.253 12.260 1.00 98.31 184 PRO A CA 1
ATOM 1324 C C . PRO A 1 184 ? 1.113 0.840 13.516 1.00 98.31 184 PRO A C 1
ATOM 1326 O O . PRO A 1 184 ? 0.608 0.647 14.622 1.00 98.31 184 PRO A O 1
ATOM 1329 N N . VAL A 1 185 ? 2.209 1.592 13.361 1.00 98.38 185 VAL A N 1
ATOM 1330 C CA . VAL A 1 185 ? 2.913 2.209 14.497 1.00 98.38 185 VAL A CA 1
ATOM 1331 C C . VAL A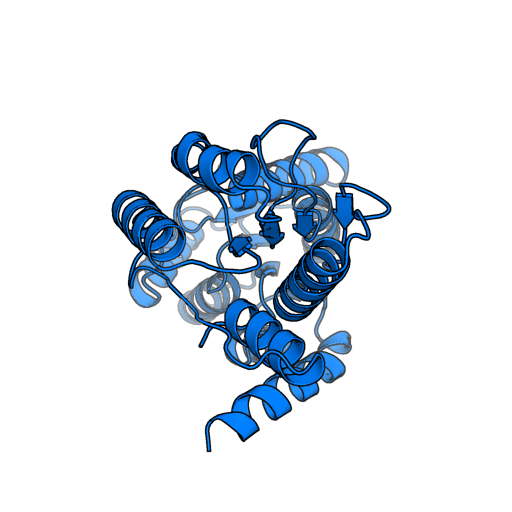 1 185 ? 2.176 3.429 15.049 1.00 98.38 185 VAL A C 1
ATOM 1333 O O . VAL A 1 185 ? 2.221 3.660 16.256 1.00 98.38 185 VAL A O 1
ATOM 1336 N N . VAL A 1 186 ? 1.439 4.163 14.206 1.00 98.69 186 VAL A N 1
ATOM 1337 C CA . VAL A 1 186 ? 0.546 5.252 14.635 1.00 98.69 186 VAL A CA 1
ATOM 1338 C C . VAL A 1 186 ? -0.550 4.714 15.560 1.00 98.69 186 VAL A C 1
ATOM 1340 O O . VAL A 1 186 ? -0.737 5.216 16.670 1.00 98.69 186 VAL A O 1
ATOM 1343 N N . TRP A 1 187 ? -1.249 3.657 15.140 1.00 98.6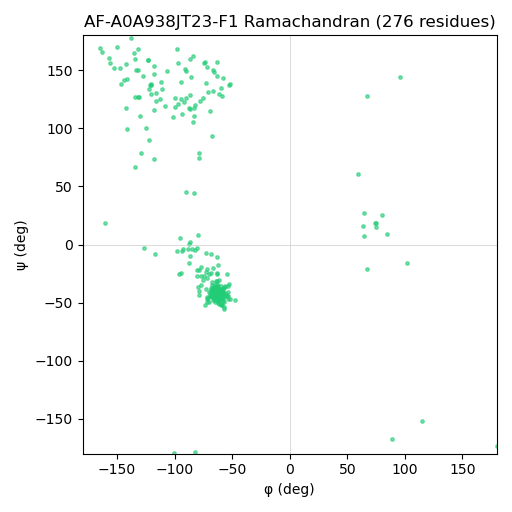9 187 TRP A N 1
ATOM 1344 C CA . TRP A 1 187 ? -2.308 3.034 15.936 1.00 98.69 187 TRP A CA 1
ATOM 1345 C C . TRP A 1 187 ? -1.764 2.353 17.193 1.00 98.69 187 TRP A C 1
ATOM 1347 O O . TRP A 1 187 ? -2.380 2.468 18.251 1.00 98.69 187 TRP A O 1
ATOM 1357 N N . ALA A 1 188 ? -0.594 1.712 17.110 1.00 98.62 188 ALA A N 1
ATOM 1358 C CA . ALA A 1 188 ? 0.085 1.150 18.276 1.00 98.62 188 ALA A CA 1
ATOM 1359 C C . ALA A 1 188 ? 0.431 2.227 19.320 1.00 98.62 188 ALA A C 1
ATOM 1361 O O . ALA A 1 188 ? 0.177 2.029 20.506 1.00 98.62 188 ALA A O 1
ATOM 1362 N N . GLY A 1 189 ? 0.962 3.376 18.885 1.00 98.56 189 GLY A N 1
ATOM 1363 C CA . GLY A 1 189 ? 1.258 4.504 19.772 1.00 98.56 189 GLY A CA 1
ATOM 1364 C C . GLY A 1 189 ? 0.001 5.075 20.429 1.00 98.56 189 GLY A C 1
ATOM 1365 O O . GLY A 1 189 ? -0.020 5.302 21.636 1.00 98.56 189 GLY A O 1
ATOM 1366 N N . ALA A 1 190 ? -1.089 5.222 19.672 1.00 98.62 190 ALA A N 1
ATOM 1367 C CA . ALA A 1 190 ? -2.359 5.687 20.227 1.00 98.62 190 ALA A CA 1
ATOM 1368 C C . ALA A 1 190 ? -2.974 4.691 21.231 1.00 98.62 190 ALA A C 1
ATOM 1370 O O . ALA A 1 190 ? -3.567 5.102 22.232 1.00 98.62 190 ALA A O 1
ATOM 1371 N N . VAL A 1 191 ? -2.822 3.384 20.995 1.00 98.00 191 VAL A N 1
ATOM 1372 C CA . VAL A 1 191 ? -3.200 2.321 21.943 1.00 98.00 191 VAL A CA 1
ATOM 1373 C C . VAL A 1 191 ? -2.398 2.432 23.240 1.00 98.00 191 VAL A C 1
ATOM 1375 O O . VAL A 1 191 ? -2.998 2.419 24.316 1.00 98.00 191 VAL A O 1
ATOM 1378 N N . ASP A 1 192 ? -1.079 2.621 23.151 1.00 98.00 192 ASP A N 1
ATOM 1379 C CA . ASP A 1 192 ? -0.214 2.799 24.323 1.00 98.00 192 ASP A CA 1
ATOM 1380 C C . ASP A 1 192 ? -0.608 4.046 25.137 1.00 98.00 192 ASP A C 1
ATOM 1382 O O . ASP A 1 192 ? -0.755 3.969 26.357 1.00 98.00 192 ASP A O 1
ATOM 1386 N N . GLU A 1 193 ? -0.824 5.189 24.476 1.00 98.25 193 GLU A N 1
ATOM 1387 C CA . GLU A 1 193 ? -1.161 6.454 25.147 1.00 98.25 193 GLU A CA 1
ATOM 1388 C C . GLU A 1 193 ? -2.548 6.444 25.795 1.00 98.25 193 GLU A C 1
ATOM 1390 O O . GLU A 1 193 ? -2.750 7.012 26.869 1.00 98.25 193 GLU A O 1
ATOM 1395 N N . THR A 1 194 ? -3.525 5.809 25.146 1.00 97.69 194 THR A N 1
ATOM 1396 C CA . THR A 1 194 ? -4.905 5.773 25.651 1.00 97.69 194 THR A CA 1
ATOM 1397 C C . THR A 1 194 ? -5.159 4.620 26.619 1.00 97.69 194 THR A C 1
ATOM 1399 O O . THR A 1 194 ? -6.182 4.620 27.306 1.00 97.69 194 THR A O 1
ATOM 1402 N N . GLY A 1 195 ? -4.272 3.619 26.659 1.00 96.75 195 GLY A N 1
ATOM 1403 C CA . GLY A 1 195 ? -4.477 2.368 27.391 1.00 96.75 195 GLY A CA 1
ATOM 1404 C C . GLY A 1 195 ? -5.658 1.539 26.870 1.00 96.75 195 GLY A C 1
ATOM 1405 O O . GLY A 1 195 ? -6.155 0.662 27.578 1.00 96.75 195 GLY A O 1
ATOM 1406 N N . ARG A 1 196 ? -6.157 1.836 25.662 1.00 95.31 196 ARG A N 1
ATOM 1407 C CA . ARG A 1 196 ? -7.304 1.153 25.048 1.00 95.31 196 ARG A CA 1
ATOM 1408 C C . ARG A 1 196 ? -6.838 -0.025 24.206 1.00 95.31 196 ARG A C 1
ATOM 1410 O O . ARG A 1 196 ? -5.778 0.017 23.605 1.00 95.31 196 ARG A O 1
ATOM 1417 N N . THR A 1 197 ? -7.675 -1.047 24.073 1.00 94.38 197 THR A N 1
ATOM 1418 C CA . THR A 1 197 ? -7.452 -2.123 23.099 1.00 94.38 197 THR A CA 1
ATOM 1419 C C . THR A 1 197 ? -8.210 -1.821 21.812 1.00 94.38 197 THR A C 1
ATOM 1421 O O . THR A 1 197 ? -9.426 -1.625 21.847 1.00 94.38 197 THR A O 1
ATOM 1424 N N . VAL A 1 198 ? -7.499 -1.803 20.681 1.00 98.19 198 VAL A N 1
ATOM 1425 C CA . VAL A 1 198 ? -8.080 -1.629 19.344 1.00 98.19 198 VAL A CA 1
ATOM 1426 C C . VAL A 1 198 ? -7.518 -2.694 18.404 1.00 98.19 198 VAL A C 1
ATOM 1428 O O . VAL A 1 198 ? -6.307 -2.842 18.258 1.00 98.19 198 VAL A O 1
ATOM 1431 N N . HIS A 1 199 ? -8.402 -3.425 17.732 1.00 98.62 199 HIS A N 1
ATOM 1432 C CA . HIS A 1 199 ? -8.051 -4.383 16.690 1.00 98.62 199 HIS A CA 1
ATOM 1433 C C . HIS A 1 199 ? -7.757 -3.645 15.380 1.00 98.62 199 HIS A C 1
ATOM 1435 O O . HIS A 1 199 ? -8.618 -3.540 14.507 1.00 98.62 199 HIS A O 1
ATOM 1441 N N . ALA A 1 200 ? -6.557 -3.077 15.276 1.00 98.75 200 ALA A N 1
ATOM 1442 C CA . ALA A 1 200 ? -6.123 -2.331 14.099 1.00 98.75 200 ALA A CA 1
ATOM 1443 C C . ALA A 1 200 ? -5.342 -3.213 13.113 1.00 98.75 200 ALA A C 1
ATOM 1445 O O . ALA A 1 200 ? -4.512 -4.024 13.530 1.00 98.75 200 ALA A O 1
ATOM 1446 N N . ILE A 1 201 ? -5.579 -3.024 11.815 1.00 98.88 201 ILE A N 1
ATOM 1447 C CA . ILE A 1 201 ? -4.729 -3.542 10.734 1.00 98.88 201 ILE A CA 1
ATOM 1448 C C . ILE A 1 201 ? -4.219 -2.369 9.899 1.00 98.88 201 ILE A C 1
ATOM 1450 O O . ILE A 1 201 ? -4.984 -1.468 9.563 1.00 98.88 201 ILE A O 1
ATOM 1454 N N . GLY A 1 202 ? -2.941 -2.399 9.528 1.00 98.25 202 GLY A N 1
ATOM 1455 C CA . GLY A 1 202 ? -2.377 -1.499 8.522 1.00 98.25 202 GLY A CA 1
ATOM 1456 C C . GLY A 1 202 ? -1.420 -2.222 7.572 1.00 98.25 202 GLY A C 1
ATOM 1457 O O . GLY A 1 202 ? -1.232 -3.431 7.714 1.00 98.25 202 GLY A O 1
ATOM 1458 N N . PRO A 1 203 ? -0.865 -1.538 6.566 1.00 96.12 203 PRO A N 1
ATOM 1459 C CA . PRO A 1 203 ? 0.010 -2.153 5.574 1.00 96.12 203 PRO A CA 1
ATOM 1460 C C . PRO A 1 203 ? 1.460 -2.287 6.058 1.00 96.12 203 PRO A C 1
ATOM 1462 O O . PRO A 1 203 ? 1.821 -1.870 7.156 1.00 96.12 203 PRO A O 1
ATOM 1465 N N . ASP A 1 204 ? 2.287 -2.821 5.165 1.00 92.06 204 ASP A N 1
ATOM 1466 C CA . ASP A 1 204 ? 3.747 -2.849 5.199 1.00 92.06 204 ASP A CA 1
ATOM 1467 C C . ASP A 1 204 ? 4.398 -3.694 6.296 1.00 92.06 204 ASP A C 1
ATOM 1469 O O . ASP A 1 204 ? 4.216 -3.507 7.500 1.00 92.06 204 ASP A O 1
ATOM 1473 N N . MET A 1 205 ? 5.304 -4.565 5.855 1.00 90.19 205 MET A N 1
ATOM 1474 C CA . MET A 1 205 ? 6.094 -5.457 6.706 1.00 90.19 205 MET A CA 1
ATOM 1475 C C . MET A 1 205 ? 7.412 -4.828 7.151 1.00 90.19 205 MET A C 1
ATOM 1477 O O . MET A 1 205 ? 8.467 -5.454 7.091 1.00 90.19 205 MET A O 1
ATOM 1481 N N . THR A 1 206 ? 7.379 -3.571 7.590 1.00 91.31 206 THR A N 1
ATOM 1482 C CA . THR A 1 206 ? 8.561 -2.945 8.199 1.00 91.31 206 THR A CA 1
ATOM 1483 C C . THR A 1 206 ? 8.815 -3.534 9.590 1.00 91.31 206 THR A C 1
ATOM 1485 O O . THR A 1 206 ? 7.878 -3.966 10.262 1.00 91.31 206 THR A O 1
ATOM 1488 N N . ARG A 1 207 ? 10.070 -3.532 10.069 1.00 93.44 207 ARG A N 1
ATOM 1489 C CA . ARG A 1 207 ? 10.386 -4.025 11.425 1.00 93.44 207 ARG A CA 1
ATOM 1490 C C . ARG A 1 207 ? 9.517 -3.377 12.517 1.00 93.44 207 ARG A C 1
ATOM 1492 O O . ARG A 1 207 ? 8.958 -4.135 13.305 1.00 93.44 207 ARG A O 1
ATOM 1499 N N . PRO A 1 208 ? 9.325 -2.041 12.556 1.00 95.56 208 PRO A N 1
ATOM 1500 C CA . PRO A 1 208 ? 8.444 -1.420 13.547 1.00 95.56 208 PRO A CA 1
ATOM 1501 C C . PRO A 1 208 ? 6.991 -1.914 13.475 1.00 95.56 208 PRO A C 1
ATOM 1503 O O . PRO A 1 208 ? 6.368 -2.141 14.510 1.00 95.56 208 PRO A O 1
ATOM 1506 N N . ASN A 1 209 ? 6.461 -2.134 12.268 1.00 96.88 209 ASN A N 1
ATOM 1507 C CA . ASN A 1 209 ? 5.104 -2.645 12.082 1.00 96.88 209 ASN A CA 1
ATOM 1508 C C . ASN A 1 209 ? 4.991 -4.103 12.559 1.00 96.88 209 ASN A C 1
ATOM 1510 O O . ASN A 1 209 ? 4.051 -4.448 13.276 1.00 96.88 209 ASN A O 1
ATOM 1514 N N . LEU A 1 210 ? 5.966 -4.951 12.208 1.00 97.50 210 LEU A N 1
ATOM 1515 C CA . LEU A 1 210 ? 6.036 -6.344 12.669 1.00 97.50 210 LEU A CA 1
ATOM 1516 C C . LEU A 1 210 ? 6.093 -6.418 14.201 1.00 97.50 210 LEU A C 1
ATOM 1518 O O . LEU A 1 210 ? 5.368 -7.202 14.817 1.00 97.50 210 LEU A O 1
ATOM 1522 N N . ASP A 1 211 ? 6.916 -5.567 14.817 1.00 97.81 211 ASP A N 1
ATOM 1523 C CA . ASP A 1 211 ? 7.064 -5.480 16.269 1.00 97.81 211 ASP A CA 1
ATOM 1524 C C . ASP A 1 211 ? 5.754 -5.056 16.951 1.00 97.81 211 ASP A C 1
ATOM 1526 O O . ASP A 1 211 ? 5.379 -5.644 17.965 1.00 97.81 211 ASP A O 1
ATOM 1530 N N . ALA A 1 212 ? 4.998 -4.122 16.363 1.00 98.25 212 ALA A N 1
ATOM 1531 C CA . ALA A 1 212 ? 3.690 -3.717 16.882 1.00 98.25 212 ALA A CA 1
ATOM 1532 C C . ALA A 1 212 ? 2.685 -4.886 16.947 1.00 98.25 212 ALA A C 1
ATOM 1534 O O . ALA A 1 212 ? 1.945 -5.008 17.930 1.00 98.25 212 ALA A O 1
ATOM 1535 N N . VAL A 1 213 ? 2.682 -5.781 15.948 1.00 98.50 213 VAL A N 1
ATOM 1536 C CA . VAL A 1 213 ? 1.858 -7.007 15.974 1.00 98.50 213 VAL A CA 1
ATOM 1537 C C . VAL A 1 213 ? 2.399 -8.015 16.986 1.00 98.50 213 VAL A C 1
ATOM 1539 O O . VAL A 1 213 ? 1.634 -8.580 17.774 1.00 98.50 213 VAL A O 1
ATOM 1542 N N . ARG A 1 214 ? 3.719 -8.254 16.995 1.00 98.19 214 ARG A N 1
ATOM 1543 C CA . ARG A 1 214 ? 4.371 -9.183 17.936 1.00 98.19 214 ARG A CA 1
ATOM 1544 C C . ARG A 1 214 ? 4.022 -8.823 19.379 1.00 98.19 214 ARG A C 1
ATOM 1546 O O . ARG A 1 214 ? 3.666 -9.707 20.166 1.00 98.19 214 ARG A O 1
ATOM 1553 N N . ASP A 1 215 ? 4.070 -7.537 19.696 1.00 97.56 215 ASP A N 1
ATOM 1554 C CA . ASP A 1 215 ? 3.835 -7.004 21.036 1.00 97.56 215 ASP A CA 1
ATOM 1555 C C . ASP A 1 215 ? 2.335 -6.887 21.369 1.00 97.56 215 ASP A C 1
ATOM 1557 O O . ASP A 1 215 ? 1.976 -6.579 22.501 1.00 97.56 215 ASP A O 1
ATOM 1561 N N . GLY A 1 216 ? 1.448 -7.214 20.419 1.00 96.88 216 GLY A N 1
ATOM 1562 C CA . GLY A 1 216 ? -0.002 -7.255 20.618 1.00 96.88 216 GLY A CA 1
ATOM 1563 C C . GLY A 1 216 ? -0.667 -5.881 20.683 1.00 96.88 216 GLY A C 1
ATOM 1564 O O . GLY A 1 216 ? -1.787 -5.781 21.180 1.00 96.88 216 GLY A O 1
ATOM 1565 N N . LYS A 1 217 ? 0.008 -4.832 20.199 1.00 97.94 217 LYS A N 1
ATOM 1566 C CA . LYS A 1 217 ? -0.519 -3.457 20.189 1.00 97.94 217 LYS A CA 1
ATOM 1567 C C . LYS A 1 217 ? -1.547 -3.233 19.083 1.00 97.94 217 LYS A C 1
ATOM 1569 O O . LYS A 1 217 ? -2.423 -2.387 19.214 1.00 97.94 217 LYS A O 1
ATOM 1574 N N . ILE A 1 218 ? -1.442 -4.007 18.007 1.00 98.38 218 ILE A N 1
ATOM 1575 C CA . ILE A 1 218 ? -2.378 -4.034 16.880 1.00 98.38 218 ILE A CA 1
ATOM 1576 C C . ILE A 1 218 ? -2.688 -5.488 16.499 1.00 98.38 218 ILE A C 1
ATOM 1578 O O . ILE A 1 218 ? -1.981 -6.410 16.912 1.00 98.38 218 ILE A O 1
ATOM 1582 N N . LEU A 1 219 ? -3.747 -5.702 15.713 1.00 98.69 219 LEU A N 1
ATOM 1583 C CA . LEU A 1 219 ? -4.217 -7.041 15.348 1.00 98.69 219 LEU A CA 1
ATOM 1584 C C . LEU A 1 219 ? -3.282 -7.736 14.349 1.00 98.69 219 LEU A C 1
ATOM 1586 O O . LEU A 1 219 ? -2.989 -8.922 14.502 1.00 98.69 219 LEU A O 1
ATOM 1590 N N . GLY A 1 220 ? -2.847 -7.021 13.314 1.00 98.56 220 GLY A N 1
ATOM 1591 C CA . GLY A 1 220 ? -2.109 -7.618 12.208 1.00 98.56 220 GLY A CA 1
ATOM 1592 C C . GLY A 1 220 ? -1.715 -6.614 11.136 1.00 98.56 220 GLY A C 1
ATOM 1593 O O . GLY A 1 220 ? -1.919 -5.408 11.286 1.00 98.56 220 GLY A O 1
ATOM 1594 N N . LEU A 1 221 ? -1.162 -7.133 10.044 1.00 98.50 221 LEU A N 1
ATOM 1595 C CA . LEU A 1 221 ? -0.682 -6.345 8.912 1.00 98.50 221 LEU A CA 1
ATOM 1596 C C . LEU A 1 221 ? -1.182 -6.911 7.593 1.00 98.50 221 LEU A C 1
ATOM 1598 O O . LEU A 1 221 ? -1.327 -8.123 7.453 1.00 98.50 221 LEU A O 1
ATOM 1602 N N . ALA A 1 222 ? -1.367 -6.049 6.604 1.00 97.88 222 ALA A N 1
ATOM 1603 C CA . ALA A 1 222 ? -1.459 -6.468 5.215 1.00 97.88 222 ALA A CA 1
ATOM 1604 C C . ALA A 1 222 ? -0.061 -6.527 4.596 1.00 97.88 222 ALA A C 1
ATOM 1606 O O . ALA A 1 222 ? 0.636 -5.516 4.503 1.00 97.88 222 ALA A O 1
ATOM 1607 N N . ALA A 1 223 ? 0.350 -7.723 4.176 1.00 94.50 223 ALA A N 1
ATOM 1608 C CA . ALA A 1 223 ? 1.662 -7.979 3.596 1.00 94.50 223 ALA A CA 1
ATOM 1609 C C . ALA A 1 223 ? 1.712 -7.541 2.133 1.00 94.50 223 ALA A C 1
ATOM 1611 O O . ALA A 1 223 ? 1.655 -8.372 1.232 1.00 94.50 223 ALA A O 1
ATOM 1612 N N . GLN A 1 224 ? 1.773 -6.234 1.888 1.00 92.88 224 GLN A N 1
ATOM 1613 C CA . GLN A 1 224 ? 1.906 -5.726 0.527 1.00 92.88 224 GLN A CA 1
ATOM 1614 C C . GLN A 1 224 ? 3.215 -6.230 -0.110 1.00 92.88 224 GLN A C 1
ATOM 1616 O O . GLN A 1 224 ? 4.281 -6.060 0.492 1.00 92.88 224 GLN A O 1
ATOM 1621 N N . PRO A 1 225 ? 3.166 -6.809 -1.321 1.00 92.00 225 PRO A N 1
ATOM 1622 C CA . PRO A 1 225 ? 4.321 -7.396 -1.995 1.00 92.00 225 PRO A CA 1
ATOM 1623 C C . PRO A 1 225 ? 5.144 -6.330 -2.735 1.00 92.00 225 PRO A C 1
ATOM 1625 O O . PRO A 1 225 ? 5.531 -6.508 -3.883 1.00 92.00 225 PRO A O 1
ATOM 1628 N N . GLY A 1 226 ? 5.400 -5.180 -2.101 1.00 90.44 226 GLY A N 1
ATOM 1629 C CA . GLY A 1 226 ? 6.008 -4.028 -2.772 1.00 90.44 226 GLY A CA 1
ATOM 1630 C C . GLY A 1 226 ? 7.429 -4.285 -3.287 1.00 90.44 226 GLY A C 1
ATOM 1631 O O . GLY A 1 226 ? 7.866 -3.628 -4.227 1.00 90.44 226 GLY A O 1
ATOM 1632 N N . TYR A 1 227 ? 8.156 -5.233 -2.693 1.00 90.31 227 TYR A N 1
ATOM 1633 C CA . TYR A 1 227 ? 9.457 -5.666 -3.201 1.00 90.31 227 TYR A CA 1
ATOM 1634 C C . TYR A 1 227 ? 9.275 -6.521 -4.465 1.00 90.31 227 TYR A C 1
ATOM 1636 O O . TYR A 1 227 ? 9.829 -6.201 -5.515 1.00 90.31 227 TYR A O 1
ATOM 1644 N N . GLU A 1 228 ? 8.430 -7.548 -4.389 1.00 93.75 228 GLU A N 1
ATOM 1645 C CA . GLU A 1 228 ? 8.154 -8.509 -5.458 1.00 93.75 228 GLU A CA 1
ATOM 1646 C C . GLU A 1 228 ? 7.458 -7.869 -6.668 1.00 93.75 228 GLU A C 1
ATOM 1648 O O . GLU A 1 228 ? 7.784 -8.196 -7.806 1.00 93.75 228 GLU A O 1
ATOM 1653 N N . GLU A 1 229 ? 6.551 -6.916 -6.445 1.00 95.88 229 GLU A N 1
ATOM 1654 C CA . GLU A 1 229 ? 5.905 -6.112 -7.492 1.00 95.88 229 GLU A CA 1
ATOM 1655 C C . GLU A 1 229 ? 6.933 -5.400 -8.364 1.00 95.88 229 GLU A C 1
ATOM 1657 O O . GLU A 1 229 ? 6.815 -5.383 -9.587 1.00 95.88 229 GLU A O 1
ATOM 1662 N N . HIS A 1 230 ? 7.969 -4.839 -7.741 1.00 96.19 230 HIS A N 1
ATOM 1663 C CA . HIS A 1 230 ? 8.993 -4.088 -8.455 1.00 96.19 230 HIS A CA 1
ATOM 1664 C C . HIS A 1 230 ? 10.034 -5.000 -9.105 1.00 96.19 230 HIS A C 1
ATOM 1666 O O . HIS A 1 230 ? 10.565 -4.635 -10.151 1.00 96.19 230 HIS A O 1
ATOM 1672 N N . GLN A 1 231 ? 10.272 -6.202 -8.568 1.00 97.25 231 GLN A N 1
ATOM 1673 C CA . GLN A 1 231 ? 11.020 -7.231 -9.297 1.00 97.25 231 GLN A CA 1
ATOM 1674 C C . GLN A 1 231 ? 10.252 -7.673 -10.547 1.00 97.25 231 GLN A C 1
ATOM 1676 O O . GLN A 1 231 ? 10.785 -7.636 -11.653 1.00 97.25 231 GLN A O 1
ATOM 1681 N N . MET A 1 232 ? 8.969 -8.002 -10.396 1.00 98.25 232 MET A N 1
ATOM 1682 C CA . MET A 1 232 ? 8.122 -8.412 -11.513 1.00 98.25 232 MET A CA 1
ATOM 1683 C C . MET A 1 232 ? 8.001 -7.307 -12.567 1.00 98.25 232 MET A C 1
ATOM 1685 O O . MET A 1 232 ? 8.057 -7.588 -13.761 1.00 98.25 232 MET A O 1
ATOM 1689 N N . ALA A 1 233 ? 7.893 -6.042 -12.152 1.00 98.25 233 ALA A N 1
ATOM 1690 C CA . ALA A 1 233 ? 7.880 -4.920 -13.082 1.00 98.25 233 ALA A CA 1
ATOM 1691 C C . ALA A 1 233 ? 9.173 -4.835 -13.911 1.00 98.25 233 ALA A C 1
ATOM 1693 O O . ALA A 1 233 ? 9.108 -4.606 -15.120 1.00 98.25 233 ALA A O 1
ATOM 1694 N N . VAL A 1 234 ? 10.335 -5.070 -13.291 1.00 98.25 234 VAL A N 1
ATOM 1695 C CA . VAL A 1 234 ? 11.620 -5.143 -14.003 1.00 98.25 234 VAL A CA 1
ATOM 1696 C C . VAL A 1 234 ? 11.656 -6.328 -14.965 1.00 98.25 234 VAL A C 1
ATOM 1698 O O . VAL A 1 234 ? 12.080 -6.147 -16.104 1.00 98.25 234 VAL A O 1
ATOM 1701 N N . ASP A 1 235 ? 11.176 -7.507 -14.563 1.00 98.31 235 ASP A N 1
ATOM 1702 C CA . ASP A 1 235 ? 11.113 -8.682 -15.445 1.00 98.31 235 ASP A CA 1
ATOM 1703 C C . ASP A 1 235 ? 10.276 -8.405 -16.700 1.00 98.31 235 ASP A C 1
ATOM 1705 O O . ASP A 1 235 ? 10.703 -8.703 -17.817 1.00 98.31 235 ASP A O 1
ATOM 1709 N N . LEU A 1 236 ? 9.106 -7.787 -16.527 1.00 98.50 236 LEU A N 1
ATOM 1710 C CA . LEU A 1 236 ? 8.201 -7.431 -17.622 1.00 98.50 236 LEU A CA 1
ATOM 1711 C C . LEU A 1 236 ? 8.831 -6.404 -18.574 1.00 98.50 236 LEU A C 1
ATOM 1713 O O . LEU A 1 236 ? 8.746 -6.553 -19.795 1.00 98.50 236 LEU A O 1
ATOM 1717 N N . VAL A 1 237 ? 9.501 -5.382 -18.032 1.00 98.12 237 VAL A N 1
ATOM 1718 C CA . VAL A 1 237 ? 10.236 -4.393 -18.835 1.00 98.12 237 VAL A CA 1
ATOM 1719 C C . VAL A 1 237 ? 11.404 -5.048 -19.578 1.00 98.12 237 VAL A C 1
ATOM 1721 O O . VAL A 1 237 ? 11.569 -4.814 -20.773 1.00 98.12 237 VAL A O 1
ATOM 1724 N N . ALA A 1 238 ? 12.186 -5.902 -18.916 1.00 98.06 238 ALA A N 1
ATOM 1725 C CA . ALA A 1 238 ? 13.332 -6.583 -19.514 1.00 98.06 238 ALA A CA 1
ATOM 1726 C C . ALA A 1 238 ? 12.920 -7.509 -20.668 1.00 98.06 238 ALA A C 1
ATOM 1728 O O . ALA A 1 238 ? 13.546 -7.502 -21.730 1.00 98.06 238 ALA A O 1
ATOM 1729 N N . GLN A 1 239 ? 11.831 -8.262 -20.500 1.00 98.00 239 GLN A N 1
ATOM 1730 C CA . GLN A 1 239 ? 11.263 -9.083 -21.571 1.00 98.00 239 GLN A CA 1
ATOM 1731 C C . GLN A 1 239 ? 10.856 -8.227 -22.775 1.00 98.00 239 GLN A C 1
ATOM 1733 O O . GLN A 1 239 ? 11.206 -8.568 -23.911 1.00 98.00 239 GLN A O 1
ATOM 1738 N N . ALA A 1 240 ? 10.198 -7.091 -22.528 1.00 97.88 240 ALA A N 1
ATOM 1739 C CA . ALA A 1 240 ? 9.770 -6.170 -23.574 1.00 97.88 240 ALA A CA 1
ATOM 1740 C C . ALA A 1 240 ? 10.949 -5.518 -24.313 1.00 97.88 240 ALA A C 1
ATOM 1742 O O . ALA A 1 240 ? 10.900 -5.406 -25.539 1.00 97.88 240 ALA A O 1
ATOM 1743 N N . ILE A 1 241 ? 12.037 -5.178 -23.610 1.00 97.00 241 ILE A N 1
ATOM 1744 C CA . ILE A 1 241 ? 13.301 -4.716 -24.217 1.00 97.00 241 ILE A CA 1
ATOM 1745 C C . ILE A 1 241 ? 13.854 -5.764 -25.193 1.00 97.00 241 ILE A C 1
ATOM 1747 O O . ILE A 1 241 ? 14.350 -5.427 -26.267 1.00 97.00 241 ILE A O 1
ATOM 1751 N N . CYS A 1 242 ? 13.725 -7.051 -24.863 1.00 96.06 242 CYS A N 1
ATOM 1752 C CA . CYS A 1 242 ? 14.121 -8.159 -25.735 1.00 96.06 242 CYS A CA 1
ATOM 1753 C C . CYS A 1 242 ? 13.099 -8.493 -26.842 1.00 96.06 242 CYS A C 1
ATOM 1755 O O . CYS A 1 242 ? 13.269 -9.495 -27.539 1.00 96.06 242 CYS A O 1
ATOM 1757 N N . GLY A 1 243 ? 12.053 -7.681 -27.022 1.00 95.94 243 GLY A N 1
ATOM 1758 C CA . GLY A 1 243 ? 11.024 -7.871 -28.049 1.00 95.94 243 GLY A CA 1
ATOM 1759 C C . GLY A 1 243 ? 9.897 -8.832 -27.662 1.00 95.94 243 GLY A C 1
ATOM 1760 O O . GLY A 1 243 ? 9.075 -9.166 -28.516 1.00 95.94 243 GLY A O 1
ATOM 1761 N N . ASN A 1 244 ? 9.828 -9.264 -26.399 1.00 97.19 244 ASN A N 1
ATOM 1762 C CA . ASN A 1 244 ? 8.769 -10.138 -25.895 1.00 97.19 244 ASN A CA 1
ATOM 1763 C C . ASN A 1 244 ? 7.740 -9.310 -25.120 1.00 97.19 244 ASN A C 1
ATOM 1765 O O . ASN A 1 244 ? 8.022 -8.812 -24.034 1.00 97.19 244 ASN A O 1
ATOM 1769 N N . ALA A 1 245 ? 6.542 -9.147 -25.679 1.00 93.19 245 ALA A N 1
ATOM 1770 C CA . ALA A 1 245 ? 5.462 -8.455 -24.983 1.00 93.19 245 ALA A CA 1
ATOM 1771 C C . ALA A 1 245 ? 5.003 -9.245 -23.737 1.00 93.19 245 ALA A C 1
ATOM 1773 O O . ALA A 1 245 ? 5.019 -10.479 -23.780 1.00 93.19 245 ALA A O 1
ATOM 1774 N N . PRO A 1 246 ? 4.540 -8.565 -22.668 1.00 95.25 246 PRO A N 1
ATOM 1775 C CA . PRO A 1 246 ? 3.894 -9.221 -21.536 1.00 95.25 246 PRO A CA 1
ATOM 1776 C C . PRO A 1 246 ? 2.759 -10.143 -21.987 1.00 95.25 246 PRO A C 1
ATOM 1778 O O . PRO A 1 246 ? 1.945 -9.761 -22.830 1.00 95.25 246 PRO A O 1
ATOM 1781 N N . GLU A 1 247 ? 2.661 -11.332 -21.388 1.00 95.19 247 GLU A N 1
ATOM 1782 C CA . GLU A 1 247 ? 1.570 -12.280 -21.674 1.00 95.19 247 GLU A CA 1
ATOM 1783 C C . GLU A 1 247 ? 0.192 -11.698 -21.325 1.00 95.19 247 GLU A C 1
ATOM 1785 O O . GLU A 1 247 ? -0.818 -12.019 -21.953 1.00 95.19 247 GLU A O 1
ATOM 1790 N N . GLN A 1 248 ? 0.160 -10.821 -20.322 1.00 96.56 248 GLN A N 1
ATOM 1791 C CA . GLN A 1 248 ? -1.037 -10.174 -19.814 1.00 96.56 248 GLN A CA 1
ATOM 1792 C C . GLN A 1 248 ? -0.726 -8.766 -19.302 1.00 96.56 248 GLN A C 1
ATOM 1794 O O . GLN A 1 248 ? 0.373 -8.476 -18.828 1.00 96.56 248 GLN A O 1
ATOM 1799 N N . PHE A 1 249 ? -1.734 -7.896 -19.364 1.00 97.75 249 PHE A N 1
ATOM 1800 C CA . PHE A 1 249 ? -1.637 -6.530 -18.851 1.00 97.75 249 PHE A CA 1
ATOM 1801 C C . PHE A 1 249 ? -1.650 -6.480 -17.314 1.00 97.75 249 PHE A C 1
ATOM 1803 O O . PHE A 1 249 ? -0.949 -5.671 -16.715 1.00 97.75 249 PHE A O 1
ATOM 1810 N N . ALA A 1 250 ? -2.452 -7.338 -16.682 1.00 98.00 250 ALA A N 1
ATOM 1811 C CA . ALA A 1 250 ? -2.665 -7.372 -15.241 1.00 98.00 250 ALA A CA 1
ATOM 1812 C C . ALA A 1 250 ? -1.821 -8.467 -14.587 1.00 98.00 250 ALA A C 1
ATOM 1814 O O . ALA A 1 250 ? -2.029 -9.641 -14.884 1.00 98.00 250 ALA A O 1
ATOM 1815 N N . ASN A 1 251 ? -0.908 -8.100 -13.685 1.00 97.81 251 ASN A N 1
ATOM 1816 C CA . ASN A 1 251 ? -0.116 -9.057 -12.913 1.00 97.81 251 ASN A CA 1
ATOM 1817 C C . ASN A 1 251 ? -0.347 -8.806 -11.425 1.00 97.81 251 ASN A C 1
ATOM 1819 O O . ASN A 1 251 ? 0.317 -7.980 -10.802 1.00 97.81 251 ASN A O 1
ATOM 1823 N N . ASP A 1 252 ? -1.354 -9.487 -10.880 1.00 96.56 252 ASP A N 1
ATOM 1824 C CA . ASP A 1 252 ? -1.768 -9.289 -9.499 1.00 96.56 252 ASP A CA 1
ATOM 1825 C C . ASP A 1 252 ? -0.952 -10.160 -8.532 1.00 96.56 252 ASP A C 1
ATOM 1827 O O . ASP A 1 252 ? -0.865 -11.379 -8.704 1.00 96.56 252 ASP A O 1
ATOM 1831 N N . LEU A 1 253 ? -0.398 -9.548 -7.484 1.00 96.19 253 LEU A N 1
ATOM 1832 C CA . LEU A 1 253 ? 0.301 -10.246 -6.403 1.00 96.19 253 LEU A CA 1
ATOM 1833 C C . LEU A 1 253 ? -0.546 -10.269 -5.116 1.00 96.19 253 LEU A C 1
ATOM 1835 O O . LEU A 1 253 ? -1.349 -9.365 -4.863 1.00 96.19 253 LEU A O 1
ATOM 1839 N N . PRO A 1 254 ? -0.413 -11.306 -4.271 1.00 94.50 254 P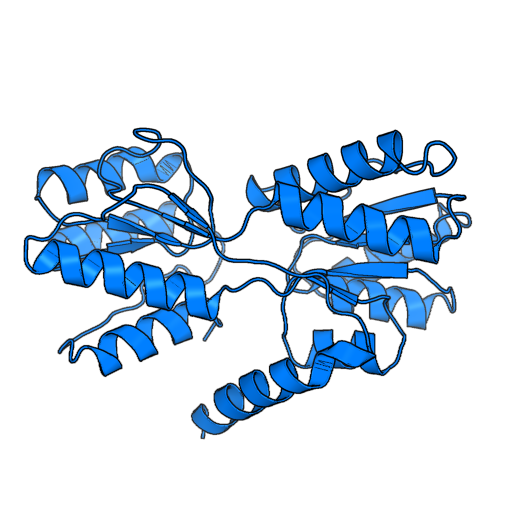RO A N 1
ATOM 1840 C CA . PRO A 1 254 ? -1.198 -11.403 -3.048 1.00 94.50 254 PRO A CA 1
ATOM 1841 C C . PRO A 1 254 ? -0.715 -10.405 -1.985 1.00 94.50 254 PRO A C 1
ATOM 1843 O O . PRO A 1 254 ? 0.480 -10.286 -1.740 1.00 94.50 254 PRO A O 1
ATOM 1846 N N . ALA A 1 255 ? -1.660 -9.774 -1.281 1.00 95.25 255 ALA A N 1
ATOM 1847 C CA . ALA A 1 255 ? -1.407 -8.988 -0.069 1.00 95.25 255 ALA A CA 1
ATOM 1848 C C . ALA A 1 255 ? -2.146 -9.606 1.135 1.00 95.25 255 ALA A C 1
ATOM 1850 O O . ALA A 1 255 ? -3.203 -9.108 1.538 1.00 95.25 255 ALA A O 1
ATOM 1851 N N . PRO A 1 256 ? -1.672 -10.748 1.672 1.00 96.19 256 PRO A N 1
ATOM 1852 C CA . PRO A 1 256 ? -2.374 -11.461 2.734 1.00 96.19 256 PRO A CA 1
ATOM 1853 C C . PRO A 1 256 ? -2.400 -10.666 4.043 1.00 96.19 256 PRO A C 1
ATOM 1855 O O . PRO A 1 256 ? -1.460 -9.939 4.367 1.00 96.19 256 PRO A O 1
ATOM 1858 N N . ILE A 1 257 ? -3.455 -10.869 4.835 1.00 98.06 257 ILE A N 1
ATOM 1859 C CA . ILE A 1 257 ? -3.478 -10.423 6.228 1.00 98.06 257 ILE A CA 1
ATOM 1860 C C . ILE A 1 257 ? -2.668 -11.397 7.073 1.00 98.06 257 ILE A C 1
ATOM 1862 O O . ILE A 1 257 ? -2.950 -12.595 7.106 1.00 98.06 257 ILE A O 1
ATOM 1866 N N . ILE A 1 258 ? -1.675 -10.868 7.772 1.00 97.88 258 ILE A N 1
ATOM 1867 C CA . ILE A 1 258 ? -0.770 -11.614 8.631 1.00 97.88 258 ILE A CA 1
ATOM 1868 C C . ILE A 1 258 ? -1.023 -11.206 10.072 1.00 97.88 258 ILE A C 1
ATOM 1870 O O . ILE A 1 258 ? -0.969 -10.027 10.432 1.00 97.88 258 ILE A O 1
ATOM 1874 N N . LEU A 1 259 ? -1.292 -12.212 10.893 1.00 97.75 259 LEU A N 1
ATOM 1875 C CA . LEU A 1 259 ? -1.447 -12.078 12.331 1.00 97.75 259 LEU A CA 1
ATOM 1876 C C . LEU A 1 259 ? -0.157 -12.523 13.032 1.00 97.75 259 LEU A C 1
ATOM 1878 O O . LEU A 1 259 ? 0.832 -12.898 12.399 1.00 97.75 259 LEU A O 1
ATOM 1882 N N . LYS A 1 260 ? -0.161 -12.467 14.364 1.00 96.69 260 LYS A N 1
ATOM 1883 C CA . LYS A 1 260 ? 1.018 -12.690 15.212 1.00 96.69 260 LYS A CA 1
ATOM 1884 C C . LYS A 1 260 ? 1.778 -13.998 14.943 1.00 96.69 260 LYS A C 1
ATOM 1886 O O . LYS A 1 260 ? 2.998 -14.026 15.079 1.00 96.69 260 LYS A O 1
ATOM 1891 N N . ASP A 1 261 ? 1.086 -15.069 14.576 1.00 95.50 261 ASP A N 1
ATOM 1892 C CA . ASP A 1 261 ? 1.669 -16.384 14.278 1.00 95.50 261 ASP A CA 1
ATOM 1893 C C . ASP A 1 261 ? 2.339 -16.469 12.894 1.00 95.50 261 ASP A C 1
ATOM 1895 O O . ASP A 1 261 ? 3.201 -17.321 12.678 1.00 95.50 261 ASP A O 1
ATOM 1899 N N . GLY A 1 262 ? 2.007 -15.560 11.976 1.00 95.25 262 GLY A N 1
ATOM 1900 C CA . GLY A 1 262 ? 2.532 -15.526 10.610 1.00 95.25 262 GLY A CA 1
ATOM 1901 C C . GLY A 1 262 ? 3.734 -14.602 10.387 1.00 95.25 262 GLY A C 1
ATOM 1902 O O . GLY A 1 262 ? 4.156 -14.436 9.246 1.00 95.25 262 GLY A O 1
ATOM 1903 N N . LEU A 1 263 ? 4.298 -13.984 11.433 1.00 95.50 263 LEU A N 1
ATOM 1904 C CA . LEU A 1 263 ? 5.323 -12.933 11.283 1.00 95.50 263 LEU A CA 1
ATOM 1905 C C . LEU A 1 263 ? 6.714 -13.452 10.879 1.00 95.50 263 LEU A C 1
ATOM 1907 O O . LEU A 1 263 ? 7.498 -12.721 10.274 1.00 95.50 263 LEU A O 1
ATOM 1911 N N . THR A 1 264 ? 7.057 -14.699 11.219 1.00 94.88 264 THR A N 1
ATOM 1912 C CA . THR A 1 264 ? 8.432 -15.222 11.096 1.00 94.88 264 THR A CA 1
ATOM 1913 C C . THR A 1 264 ? 9.046 -15.103 9.693 1.00 94.88 264 THR A C 1
ATOM 1915 O O . THR A 1 264 ? 10.212 -14.710 9.612 1.00 94.88 264 THR A O 1
ATOM 1918 N N . PRO A 1 265 ? 8.345 -15.420 8.586 1.00 92.31 265 PRO A N 1
ATOM 1919 C CA . PRO A 1 265 ? 8.910 -15.260 7.246 1.00 92.31 265 PRO A CA 1
ATOM 1920 C C . PRO A 1 265 ? 9.300 -13.811 6.928 1.00 92.31 265 PRO A C 1
ATOM 1922 O O . PRO A 1 265 ? 10.331 -13.586 6.303 1.00 92.31 265 PRO A O 1
ATOM 1925 N N . TYR A 1 266 ? 8.532 -12.834 7.412 1.00 91.12 266 TYR A N 1
ATOM 1926 C CA . TYR A 1 266 ? 8.740 -11.418 7.106 1.00 91.12 266 TYR A CA 1
ATOM 1927 C C . TYR A 1 266 ? 9.902 -10.808 7.887 1.00 91.12 266 TYR A C 1
ATOM 1929 O O . TYR A 1 266 ? 10.663 -10.026 7.323 1.00 91.12 266 TYR A O 1
ATOM 1937 N N . TYR A 1 267 ? 10.127 -11.231 9.137 1.00 92.50 267 TYR A N 1
ATOM 1938 C CA . TYR A 1 267 ? 11.340 -10.841 9.865 1.00 92.50 267 TYR A CA 1
ATOM 1939 C C . TYR A 1 267 ? 12.612 -11.243 9.113 1.00 92.50 267 TYR A C 1
ATOM 1941 O O . TYR A 1 267 ? 13.522 -10.431 9.005 1.00 92.50 267 TYR A O 1
ATOM 1949 N N . LYS A 1 268 ? 12.649 -12.438 8.503 1.00 88.81 268 LYS A N 1
ATOM 1950 C CA . LYS A 1 268 ? 13.809 -12.883 7.709 1.00 88.81 268 LYS A CA 1
ATOM 1951 C C . LYS A 1 268 ? 14.081 -11.972 6.511 1.00 88.81 268 LYS A C 1
ATOM 1953 O O . LYS A 1 268 ? 15.239 -11.702 6.207 1.00 88.81 268 LYS A O 1
ATOM 1958 N N . VAL A 1 269 ? 13.026 -11.509 5.836 1.00 83.75 269 VAL A N 1
ATOM 1959 C CA . VAL A 1 269 ? 13.149 -10.574 4.708 1.00 83.75 269 VAL A CA 1
ATOM 1960 C C . VAL A 1 269 ? 13.717 -9.243 5.191 1.00 83.75 269 VAL A C 1
ATOM 1962 O O . VAL A 1 269 ? 14.677 -8.741 4.610 1.00 83.75 269 VAL A O 1
ATOM 1965 N N . VAL A 1 270 ? 13.178 -8.693 6.281 1.00 84.50 270 VAL A N 1
ATOM 1966 C CA . VAL A 1 270 ? 13.651 -7.413 6.824 1.00 84.50 270 VAL A CA 1
ATOM 1967 C C . VAL A 1 270 ? 15.085 -7.513 7.348 1.00 84.50 270 VAL A C 1
ATOM 1969 O O . VAL A 1 270 ? 15.886 -6.628 7.063 1.00 84.50 270 VAL A O 1
ATOM 1972 N N . ASP A 1 271 ? 15.446 -8.603 8.030 1.00 88.25 271 ASP A N 1
ATOM 1973 C CA . ASP A 1 271 ? 16.819 -8.867 8.480 1.00 88.25 271 ASP A CA 1
ATOM 1974 C C . ASP A 1 271 ? 17.801 -8.891 7.293 1.00 88.25 271 ASP A C 1
ATOM 1976 O O . ASP A 1 271 ? 18.870 -8.284 7.354 1.00 88.25 271 ASP A O 1
ATOM 1980 N N . ALA A 1 272 ? 17.424 -9.536 6.183 1.00 82.31 272 ALA A N 1
ATOM 1981 C CA . ALA A 1 272 ? 18.238 -9.574 4.968 1.00 82.31 272 ALA A CA 1
ATOM 1982 C C . ALA A 1 272 ? 18.350 -8.202 4.280 1.00 82.31 272 ALA A C 1
ATOM 1984 O O . ALA A 1 272 ? 19.389 -7.876 3.709 1.00 82.31 272 ALA A O 1
ATOM 1985 N N . VAL A 1 273 ? 17.297 -7.380 4.317 1.00 76.62 273 VAL A N 1
ATOM 1986 C CA . VAL A 1 273 ? 17.338 -5.996 3.816 1.00 76.62 273 VAL A CA 1
ATOM 1987 C C . VAL A 1 273 ? 18.255 -5.130 4.680 1.00 76.62 273 VAL A C 1
ATOM 1989 O O . VAL A 1 273 ? 19.057 -4.375 4.134 1.00 76.62 273 VAL A O 1
ATOM 1992 N N . ASP A 1 274 ? 18.159 -5.233 6.005 1.00 78.62 274 ASP A N 1
ATOM 1993 C CA . ASP A 1 274 ? 18.960 -4.428 6.932 1.00 78.62 274 ASP A CA 1
ATOM 1994 C C . ASP A 1 274 ? 20.454 -4.767 6.843 1.00 78.62 274 ASP A C 1
ATOM 1996 O O . ASP A 1 274 ? 21.271 -3.852 6.802 1.00 78.62 274 ASP A O 1
ATOM 2000 N N . ALA A 1 275 ? 20.809 -6.047 6.692 1.00 80.88 275 ALA A N 1
ATOM 2001 C CA . ALA A 1 275 ? 22.197 -6.499 6.546 1.00 80.88 275 ALA A CA 1
ATOM 2002 C C . ALA A 1 275 ? 22.915 -5.986 5.279 1.00 80.88 275 ALA A C 1
ATOM 2004 O O . ALA A 1 275 ? 24.121 -6.161 5.152 1.00 80.88 275 ALA A O 1
ATOM 2005 N N . ARG A 1 276 ? 22.191 -5.385 4.324 1.00 72.38 276 ARG A N 1
ATOM 2006 C CA . ARG A 1 276 ? 22.749 -4.810 3.083 1.00 72.38 276 ARG A CA 1
ATOM 2007 C C . ARG A 1 276 ? 23.081 -3.320 3.188 1.00 72.38 276 ARG A C 1
ATOM 2009 O O . ARG A 1 276 ? 23.546 -2.739 2.212 1.00 72.38 276 ARG A O 1
ATOM 2016 N N . LYS A 1 277 ? 22.769 -2.684 4.322 1.00 63.22 277 LYS A N 1
ATOM 2017 C CA . LYS A 1 277 ? 23.072 -1.264 4.578 1.00 63.22 277 LYS A CA 1
ATOM 2018 C C . LYS A 1 277 ? 24.481 -1.048 5.150 1.00 63.22 277 LYS A C 1
ATOM 2020 O O . LYS A 1 277 ? 24.898 0.106 5.228 1.00 63.22 277 LYS A O 1
ATOM 2025 N N . ASP A 1 278 ? 25.161 -2.133 5.521 1.00 41.25 278 ASP A N 1
ATOM 2026 C CA . ASP A 1 278 ? 26.548 -2.185 6.000 1.00 41.25 278 ASP A CA 1
ATOM 2027 C C . ASP A 1 278 ? 27.512 -2.561 4.860 1.00 41.25 278 ASP A C 1
ATOM 2029 O O . ASP A 1 278 ? 28.664 -2.066 4.877 1.00 41.25 278 ASP A O 1
#

Sequence (278 aa):
MRLWQQGFLDQANALGFKEATIASPDEADWTKAIALGENILATGTDGLVLGFVDPSEKDLIKKFGDKGIPAVVGHVQLKPNEYPGVIAYAAFSASSWGAAAADAVGNAMGGKGTAAVSQGGFNAVEDAVAAAFTKRMNEAFPDIKVLKPIEEGFDLPASIAKIVALLQANPDVTGAVSTTGAGPVVWAGAVDETGRTVHAIGPDMTRPNLDAVRDGKILGLAAQPGYEEHQMAVDLVAQAICGNAPEQFANDLPAPIILKDGLTPYYKVVDAVDARKD

Radius of gyration: 19.65 Å; Cα contacts (8 Å, |Δi|>4): 536; chains: 1; bounding box: 50×35×56 Å

Nearest PDB structures (foldseek):
  7x0h-assembly1_A  TM=8.716E-01  e=5.345E-16  Acetivibrio thermocellus
  4zjp-assembly1_A  TM=8.935E-01  e=8.783E-15  Actinobacillus succinogenes 130Z
  4wut-assembly1_A  TM=8.574E-01  e=4.765E-14  Allorhizobium ampelinum S4
  5ix8-assembly1_A  TM=8.637E-01  e=4.248E-12  Bordetella parapertussis 12822
  4ru1-assembly3_C  TM=8.589E-01  e=2.664E-12  Acidothermus cellulolyticus 11B

Solvent-accessible surface area (backbone atoms only — not comparable to full-atom values): 14415 Å² total; per-residue (Å²): 133,56,60,40,59,48,20,34,49,53,38,37,54,75,73,62,53,94,75,85,83,90,83,75,54,99,56,100,42,69,69,55,40,46,53,52,50,52,48,43,67,71,74,59,66,73,52,42,74,35,73,61,87,57,84,87,44,36,68,61,43,29,54,39,30,77,71,70,25,40,26,19,32,15,63,46,78,78,61,89,76,73,43,46,36,56,63,29,31,13,15,42,52,40,45,59,36,16,29,51,48,22,55,54,30,36,58,74,47,71,41,48,47,25,30,42,35,38,25,38,74,76,46,74,60,40,48,37,19,54,50,25,19,49,51,38,28,52,71,77,21,70,60,32,49,69,51,75,73,41,75,44,45,85,51,62,71,62,20,18,54,50,51,37,52,49,47,70,78,36,80,58,50,37,25,32,40,26,56,22,71,60,29,34,48,29,51,24,48,22,25,65,76,68,72,49,77,42,33,27,34,11,32,41,70,45,68,67,35,49,47,28,23,68,72,62,42,26,51,29,31,30,41,58,48,48,35,59,20,22,27,51,22,43,52,45,28,53,38,36,65,73,73,40,73,62,97,54,47,76,42,76,44,73,35,52,78,36,42,63,89,61,44,67,70,50,52,55,54,44,53,58,56,57,68,69,79,116

pLDDT: mean 95.04, std 6.34, range [41.25, 98.94]

Mean predicted aligned error: 3.55 Å

Secondary structure (DSSP, 8-state):
--HHHHHHHHHHHHTT-S-------SSS-HHHHHHHHHHHHHH--S-EEESS--GGGHHHHHHHHHTT--EEEESS---TTSSTTEEEEEEE-HHHHHHHHHHHHHHHTTT-EEEEEEESS--HHHHHHHHHHHHHHHHH-TTEEEPPPEE--S-HHHHHHHHHHHHHH-TTEEEEEE-STTHHHHHHHHHHHHT---EEEEE---HHHHHHHHTTSSSEEE---HHHHHHHHHHHHHHHHTT---S-SEEEE---EE-GGG-HHHHHHHHHHHTT--

Foldseek 3Di:
DDLLVVLQVVLCVVVPPPDDDDDDDPDPDVVSVLVSLVVCLVVDDQEEEAAADDLVCLVSLQSCQVVLHEYEYFADDDDPPSRHRHQAYQHAQLLVQLLQLLVLQCVVVVLAFEEEEEEAPDDPSSVNSLVSNQVNSCVPRVRYHYDDYDHLHDDLVSSLVVVLVVCVVGVRAAEYEYADQCVQVSQLSSCVVNVDHHAYEYEDLAPSNLVSQLVNSYFWYFDTVSSVRSSVSNVQSVCVSVVHRDPDRYHHDGRHTDHNVRNVVSVVVNVVVVVVVD